Protein AF-0000000070416386 (afdb_homodimer)

Radius of gyration: 20.22 Å; Cα contacts (8 Å, |Δi|>4): 293; chains: 2; bounding box: 42×51×70 Å

Organism: Crassostrea virginica (NCBI:txid6565)

Foldseek 3Di:
DDPPPPPPDPVVVVVVCVLVVQLVVLVVVVCQLCVVPNDQKHALVSLVVVQVCLVPVPPQKHAVVSVCVVPPDDPLSVLVQVQLVVVPPRIHHCCSRRVVLQPQQPVPPPRMGHNVSSCVSSSVVSVVSVVVVVVVVD/DDPPPPPPPPVVVVVVVVLVVQLVVLVVVCCQLCVVPNDQKHALVSLVVVQVCLVPVPPQKHAVVSVCVVPPDDPLSVLVQVQLVPVPPRIHHCCSRRVVLQPQQPPPPPRMGHNVSSCVSSSVVSVVSVVVVVVVVD

Nearest PDB structures (foldseek):
  4yga-assembly3_E  TM=8.328E-01  e=1.055E-01  Toxoplasma gondii
  4yga-assembly2_C  TM=8.240E-01  e=1.793E-01  Toxoplasma gondii
  1a75-assembly1_A  TM=3.806E-01  e=2.414E-02  Merlangius merlangus
  1b8r-assembly1_A  TM=3.782E-01  e=4.354E-02  Cyprinus carpio
  2f2o-assembly1_B  TM=2.423E-01  e=2.414E-02  Bos taurus

Secondary structure (DSSP, 8-state):
--------HHHHHHHHHHHHHHHHHHHHHHHHH--TT-SSEEEHHHHHHHHHHH-TT-SSSEEHHHHHTSS---HHHHHHHHHH-TT-SSEE-HIIIIIHHHHHH-TTSSSEEEHHHHHHHHHHHHHHHHHHHHHTT-/-------HHHHHHHHHHHHHHHHHHHHHHHHHH--TT-SSEEEHHHHHHHHHHH-TT-SSSEEHHHHHTSS---HHHHHHHHHH-TT-SSEE-HIIIIIHHHHHH-TTSSSEEEHHHHHHHHHHHHHHHHHHHHGGG-

Structure (mmC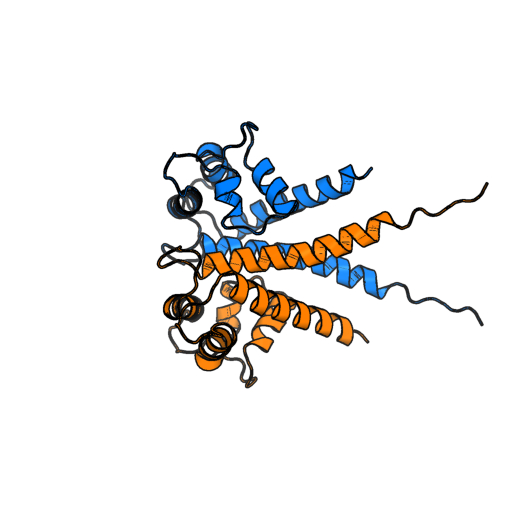IF, N/CA/C/O backbone):
data_AF-0000000070416386-model_v1
#
loop_
_entity.id
_entity.type
_entity.pdbx_description
1 polymer 'Uncharacterized protein LOC111113283'
#
loop_
_atom_site.group_PDB
_atom_site.id
_atom_site.type_symbol
_atom_site.label_atom_id
_atom_site.label_alt_id
_atom_site.label_comp_id
_atom_site.label_asym_id
_atom_site.label_entity_id
_atom_site.label_seq_id
_atom_site.pdbx_PDB_ins_code
_atom_site.Cartn_x
_atom_site.Cartn_y
_atom_site.Cartn_z
_atom_site.occupancy
_atom_site.B_iso_or_equiv
_atom_site.auth_seq_id
_atom_site.auth_comp_id
_atom_site.auth_asym_id
_atom_site.auth_atom_id
_atom_site.pdbx_PDB_model_num
ATOM 1 N N . MET A 1 1 ? 21.781 -26.969 39.062 1 27.84 1 MET A N 1
ATOM 2 C CA . MET A 1 1 ? 21.5 -27.031 37.625 1 27.84 1 MET A CA 1
ATOM 3 C C . MET A 1 1 ? 20.828 -25.75 37.125 1 27.84 1 MET A C 1
ATOM 5 O O . MET A 1 1 ? 19.703 -25.438 37.531 1 27.84 1 MET A O 1
ATOM 9 N N . LYS A 1 2 ? 21.609 -24.625 36.875 1 32.78 2 LYS A N 1
ATOM 10 C CA . LYS A 1 2 ? 21.266 -23.234 36.594 1 32.78 2 LYS A CA 1
ATOM 11 C C . LYS A 1 2 ? 20.578 -23.078 35.25 1 32.78 2 LYS A C 1
ATOM 13 O O . LYS A 1 2 ? 21.094 -23.531 34.219 1 32.78 2 LYS A O 1
ATOM 18 N N . TYR A 1 3 ? 19.172 -23 35.156 1 30.2 3 TYR A N 1
ATOM 19 C CA . TYR A 1 3 ? 18.297 -22.781 34 1 30.2 3 TYR A CA 1
ATOM 20 C C . TYR A 1 3 ? 18.625 -21.469 33.312 1 30.2 3 TYR A C 1
ATOM 22 O O . TYR A 1 3 ? 18.5 -20.406 33.906 1 30.2 3 TYR A O 1
ATOM 30 N N . THR A 1 4 ? 19.656 -21.391 32.469 1 31.27 4 THR A N 1
ATOM 31 C CA . THR A 1 4 ? 20 -20.266 31.594 1 31.27 4 THR A CA 1
ATOM 32 C C . THR A 1 4 ? 18.891 -20 30.578 1 31.27 4 THR A C 1
ATOM 34 O O . THR A 1 4 ? 18.609 -20.844 29.719 1 31.27 4 THR A O 1
ATOM 37 N N . ILE A 1 5 ? 17.781 -19.344 31 1 31.61 5 ILE A N 1
ATOM 38 C CA . ILE A 1 5 ? 16.641 -18.953 30.188 1 31.61 5 ILE A CA 1
ATOM 39 C C . ILE A 1 5 ? 17.109 -18.125 28.984 1 31.61 5 ILE A C 1
ATOM 41 O O . ILE A 1 5 ? 17.75 -17.094 29.156 1 31.61 5 ILE A O 1
ATOM 45 N N . LEU A 1 6 ? 17.234 -18.703 27.781 1 28.06 6 LEU A N 1
ATOM 46 C CA . LEU A 1 6 ? 17.469 -18.266 26.406 1 28.06 6 LEU A CA 1
ATOM 47 C C . LEU A 1 6 ? 16.469 -17.188 26 1 28.06 6 LEU A C 1
ATOM 49 O O . LEU A 1 6 ? 15.312 -17.484 25.703 1 28.06 6 LEU A O 1
ATOM 53 N N . PHE A 1 7 ? 16.281 -16.141 26.703 1 31.42 7 PHE A N 1
ATOM 54 C CA . PHE A 1 7 ? 15.406 -15.016 26.422 1 31.42 7 PHE A CA 1
ATOM 55 C C . PHE A 1 7 ? 15.734 -14.398 25.062 1 31.42 7 PHE A C 1
ATOM 57 O O . PHE A 1 7 ? 15.195 -13.352 24.703 1 31.42 7 PHE A O 1
ATOM 64 N N 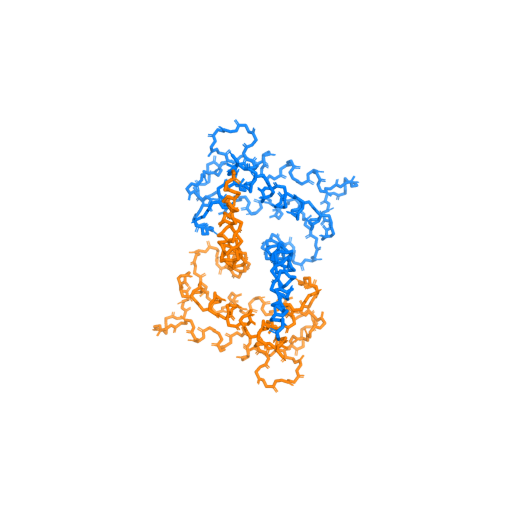. VAL A 1 8 ? 16.781 -14.688 24.375 1 31.8 8 VAL A N 1
ATOM 65 C CA . VAL A 1 8 ? 17.359 -13.734 23.438 1 31.8 8 VAL A CA 1
ATOM 66 C C . VAL A 1 8 ? 16.484 -13.641 22.188 1 31.8 8 VAL A C 1
ATOM 68 O O . VAL A 1 8 ? 16.484 -12.617 21.5 1 31.8 8 VAL A O 1
ATOM 71 N N . ALA A 1 9 ? 15.984 -14.711 21.641 1 32.81 9 ALA A N 1
ATOM 72 C CA . ALA A 1 9 ? 15.688 -14.734 20.219 1 32.81 9 ALA A CA 1
ATOM 73 C C . ALA A 1 9 ? 14.43 -13.914 19.906 1 32.81 9 ALA A C 1
ATOM 75 O O . ALA A 1 9 ? 14.289 -13.383 18.797 1 32.81 9 ALA A O 1
ATOM 76 N N . ILE A 1 10 ? 13.625 -13.766 20.812 1 36.66 10 ILE A N 1
ATOM 77 C CA . ILE A 1 10 ? 12.32 -13.18 20.516 1 36.66 10 ILE A CA 1
ATOM 78 C C . ILE A 1 10 ? 12.484 -11.688 20.203 1 36.66 10 ILE A C 1
ATOM 80 O O . ILE A 1 10 ? 11.797 -11.148 19.344 1 36.66 10 ILE A O 1
ATOM 84 N N . SER A 1 11 ? 13.414 -11 20.828 1 39.47 11 SER A N 1
ATOM 85 C CA . SER A 1 11 ? 13.492 -9.547 20.656 1 39.47 11 SER A CA 1
ATOM 86 C C . SER A 1 11 ? 13.883 -9.172 19.234 1 39.47 11 SER A C 1
ATOM 88 O O . SER A 1 11 ? 13.406 -8.172 18.703 1 39.47 11 SER A O 1
ATOM 90 N N . LEU A 1 12 ? 14.766 -9.922 18.672 1 39.81 12 LEU A N 1
ATOM 91 C CA . LEU A 1 12 ? 15.336 -9.539 17.391 1 39.81 12 LEU A CA 1
ATOM 92 C C . LEU A 1 12 ? 14.305 -9.688 16.281 1 39.81 12 LEU A C 1
ATOM 94 O O . LEU A 1 12 ? 14.25 -8.859 15.359 1 39.81 12 LEU A O 1
ATOM 98 N N . VAL A 1 13 ? 13.625 -10.758 16.391 1 40.16 13 VAL A N 1
ATOM 99 C CA . VAL A 1 13 ? 12.633 -10.977 15.344 1 40.16 13 VAL A CA 1
ATOM 100 C C . VAL A 1 13 ? 11.602 -9.852 15.359 1 40.16 13 VAL A C 1
ATOM 102 O O . VAL A 1 13 ? 11.227 -9.328 14.312 1 40.16 13 VAL A O 1
ATOM 105 N N . TYR A 1 14 ? 11.352 -9.445 16.578 1 41.41 14 TYR A N 1
ATOM 106 C CA . TYR A 1 14 ? 10.352 -8.391 16.75 1 41.41 14 TYR A CA 1
ATOM 107 C C . TYR A 1 14 ? 10.844 -7.078 16.141 1 41.41 14 TYR A C 1
ATOM 109 O O . TYR A 1 14 ? 10.078 -6.363 15.492 1 41.41 14 TYR A O 1
ATOM 117 N N . SER A 1 15 ? 12.023 -6.77 16.469 1 44.91 15 SER A N 1
ATOM 118 C CA . SER A 1 15 ? 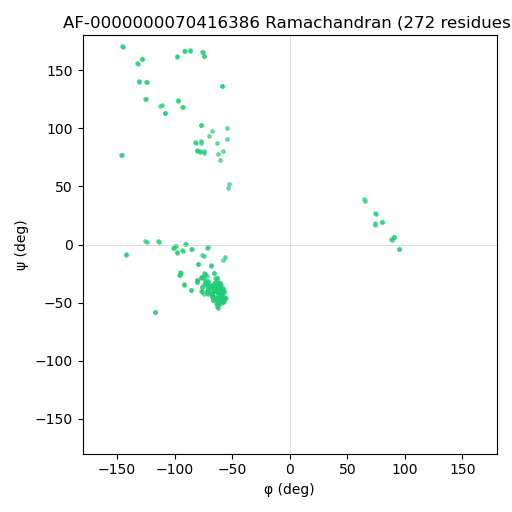12.547 -5.504 15.961 1 44.91 15 SER A CA 1
ATOM 119 C C . SER A 1 15 ? 12.578 -5.488 14.438 1 44.91 15 SER A C 1
ATOM 121 O O . SER A 1 15 ? 12.281 -4.465 13.82 1 44.91 15 SER A O 1
ATOM 123 N N . GLN A 1 16 ? 13.086 -6.523 13.859 1 44.34 16 GLN A N 1
ATOM 124 C CA . GLN A 1 16 ? 13.203 -6.582 12.406 1 44.34 16 GLN A CA 1
ATOM 125 C C . GLN A 1 16 ? 11.836 -6.484 11.734 1 44.34 16 GLN A C 1
ATOM 127 O O . GLN A 1 16 ? 11.688 -5.824 10.703 1 44.34 16 GLN A O 1
ATOM 132 N N . LEU A 1 17 ? 10.922 -7.16 12.367 1 46.09 17 LEU A N 1
ATOM 133 C CA . LEU A 1 17 ? 9.578 -7.102 11.805 1 46.09 17 LEU A CA 1
ATOM 134 C C . LEU A 1 17 ? 9.047 -5.672 11.797 1 46.09 17 LEU A C 1
ATOM 136 O O . LEU A 1 17 ? 8.375 -5.262 10.844 1 46.09 17 LEU A O 1
ATOM 140 N N . HIS A 1 18 ? 9.5 -5.004 12.883 1 52.91 18 HIS A N 1
ATOM 141 C CA . HIS A 1 18 ? 9.023 -3.629 12.945 1 52.91 18 HIS A CA 1
ATOM 142 C C . HIS A 1 18 ? 9.523 -2.82 11.75 1 52.91 18 HIS A C 1
ATOM 144 O O . HIS A 1 18 ? 8.75 -2.131 11.086 1 52.91 18 HIS A O 1
ATOM 150 N N . HIS A 1 19 ? 10.836 -2.924 11.609 1 53.28 19 HIS A N 1
ATOM 151 C CA . HIS A 1 19 ? 11.422 -2.186 10.492 1 53.28 19 HIS A CA 1
ATOM 152 C C . HIS A 1 19 ? 10.898 -2.701 9.156 1 53.28 19 HIS A C 1
ATOM 154 O O . HIS A 1 19 ? 10.602 -1.914 8.258 1 53.28 19 HIS A O 1
ATOM 160 N N . HIS A 1 20 ? 10.727 -3.938 9.078 1 58.03 20 HIS A N 1
ATOM 161 C CA . HIS A 1 20 ? 10.273 -4.59 7.852 1 58.03 20 HIS A CA 1
ATOM 162 C C . HIS A 1 20 ? 8.828 -4.219 7.531 1 58.03 20 HIS A C 1
ATOM 164 O O . HIS A 1 20 ? 8.484 -4.016 6.367 1 58.03 20 HIS A O 1
ATOM 170 N N . ASP A 1 21 ? 8.289 -3.76 8.594 1 72.31 21 ASP A N 1
ATOM 171 C CA . ASP A 1 21 ? 6.871 -3.447 8.453 1 72.31 21 ASP A CA 1
ATOM 172 C C . ASP A 1 21 ? 6.672 -2.092 7.777 1 72.31 21 ASP A C 1
ATOM 174 O O . ASP A 1 21 ? 5.816 -1.946 6.902 1 72.31 21 ASP A O 1
ATOM 178 N N . ILE A 1 22 ? 7.684 -1.259 8.055 1 82.69 22 ILE A N 1
ATOM 179 C CA . ILE A 1 22 ? 7.496 0.082 7.508 1 82.69 22 ILE A CA 1
ATOM 180 C C . ILE A 1 22 ? 7.777 0.076 6.008 1 82.69 22 ILE A C 1
ATOM 182 O O . ILE A 1 22 ? 7.066 0.718 5.234 1 82.69 22 ILE A O 1
ATOM 186 N N . ALA A 1 23 ? 8.812 -0.663 5.629 1 84.19 23 ALA A N 1
ATOM 187 C CA . ALA A 1 23 ? 9.164 -0.763 4.215 1 84.19 23 ALA A CA 1
ATOM 188 C C . ALA A 1 23 ? 7.996 -1.309 3.395 1 84.19 23 ALA A C 1
ATOM 190 O O . ALA A 1 23 ? 7.738 -0.844 2.281 1 84.19 23 ALA A O 1
ATOM 191 N N . LEU A 1 24 ? 7.297 -2.213 3.92 1 83.69 24 LEU A N 1
ATOM 192 C CA . LEU A 1 24 ? 6.152 -2.811 3.238 1 83.69 24 LEU A CA 1
ATOM 193 C C . LEU A 1 24 ? 5.027 -1.796 3.07 1 83.69 24 LEU A C 1
ATOM 195 O O . LEU A 1 24 ? 4.383 -1.744 2.02 1 83.69 24 LEU A O 1
ATOM 199 N N . LEU A 1 25 ? 4.844 -1.052 4.148 1 84.31 25 LEU A N 1
ATOM 200 C CA . LEU A 1 25 ? 3.84 0.004 4.102 1 84.31 25 LEU A CA 1
ATOM 201 C C . LEU A 1 25 ? 4.188 1.038 3.035 1 84.31 25 LEU A C 1
ATOM 203 O O . LEU A 1 25 ? 3.33 1.42 2.232 1 84.31 25 LEU A O 1
ATOM 207 N N . VAL A 1 26 ? 5.406 1.388 2.938 1 91 26 VAL A N 1
ATOM 208 C CA . VAL A 1 26 ? 5.867 2.41 2.004 1 91 26 VAL A CA 1
ATOM 209 C C . VAL A 1 26 ? 5.785 1.88 0.574 1 91 26 VAL A C 1
ATOM 211 O O . VAL A 1 26 ? 5.398 2.607 -0.343 1 91 26 VAL A O 1
ATOM 214 N N . ASP A 1 27 ? 6.062 0.608 0.392 1 89.12 27 ASP A N 1
ATOM 215 C CA . ASP A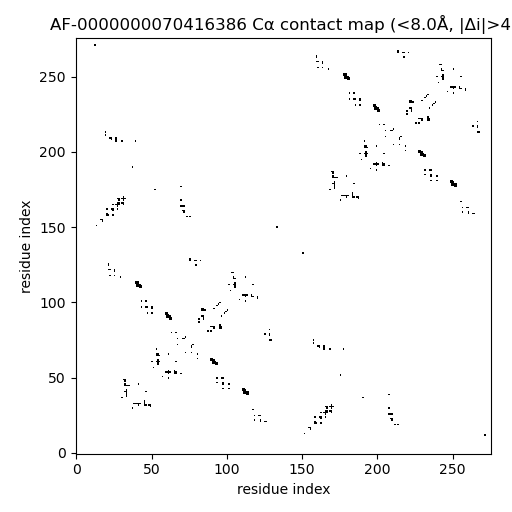 1 27 ? 5.91 -0.023 -0.915 1 89.12 27 ASP A CA 1
ATOM 216 C C . ASP A 1 27 ? 4.48 0.109 -1.428 1 89.12 27 ASP A C 1
ATOM 218 O O . ASP A 1 27 ? 4.262 0.489 -2.58 1 89.12 27 ASP A O 1
ATOM 222 N N . GLY A 1 28 ? 3.557 -0.214 -0.622 1 88.75 28 GLY A N 1
ATOM 223 C CA . GLY A 1 28 ? 2.154 -0.17 -1.001 1 88.75 28 GLY A CA 1
ATOM 224 C C . GLY A 1 28 ? 1.677 1.225 -1.362 1 88.75 28 GLY A C 1
ATOM 225 O O . GLY A 1 28 ? 0.957 1.403 -2.346 1 88.75 28 GLY A O 1
ATOM 226 N N . THR A 1 29 ? 2.109 2.18 -0.547 1 92.75 29 THR A N 1
ATOM 227 C CA . THR A 1 29 ? 1.651 3.541 -0.793 1 92.75 29 THR A CA 1
ATOM 228 C C . THR A 1 29 ? 2.293 4.109 -2.057 1 92.75 29 THR A C 1
ATOM 230 O O . THR A 1 29 ? 1.667 4.883 -2.781 1 92.75 29 THR A O 1
ATOM 233 N N . PHE A 1 30 ? 3.52 3.68 -2.34 1 94.31 30 PHE A N 1
ATOM 234 C CA . PHE A 1 30 ? 4.156 4.133 -3.568 1 94.31 30 PHE A CA 1
ATOM 235 C C . PHE A 1 30 ? 3.434 3.582 -4.793 1 94.31 30 PHE A C 1
ATOM 237 O O . PHE A 1 30 ? 3.211 4.301 -5.766 1 94.31 30 PHE A O 1
ATOM 244 N N . LYS A 1 31 ? 3.135 2.365 -4.766 1 90 31 LYS A N 1
ATOM 245 C CA . LYS A 1 31 ? 2.434 1.742 -5.883 1 90 31 LYS A CA 1
ATOM 246 C C . LYS A 1 31 ? 1.071 2.393 -6.109 1 90 31 LYS A C 1
ATOM 248 O O . LYS A 1 31 ? 0.609 2.5 -7.246 1 90 31 LYS A O 1
ATOM 253 N N . PHE A 1 32 ? 0.496 2.803 -5.027 1 88.62 32 PHE A N 1
ATOM 254 C CA . PHE A 1 32 ? -0.787 3.492 -5.109 1 88.62 32 PHE A CA 1
ATOM 255 C C . PHE A 1 32 ? -0.648 4.809 -5.863 1 88.62 32 PHE A C 1
ATOM 257 O O . PHE A 1 32 ? -1.468 5.125 -6.73 1 88.62 32 PHE A O 1
ATOM 264 N N . VAL A 1 33 ? 0.458 5.527 -5.656 1 94.25 33 VAL A N 1
ATOM 265 C CA . VAL A 1 33 ? 0.532 6.879 -6.195 1 94.25 33 VAL A CA 1
ATOM 266 C C . VAL A 1 33 ? 1.229 6.855 -7.555 1 94.25 33 VAL A C 1
ATOM 268 O O . VAL A 1 33 ? 1.012 7.742 -8.383 1 94.25 33 VAL A O 1
ATOM 271 N N . ASP A 1 34 ? 2.049 5.848 -7.773 1 91.81 34 ASP A N 1
ATOM 272 C CA . ASP A 1 34 ? 2.732 5.711 -9.055 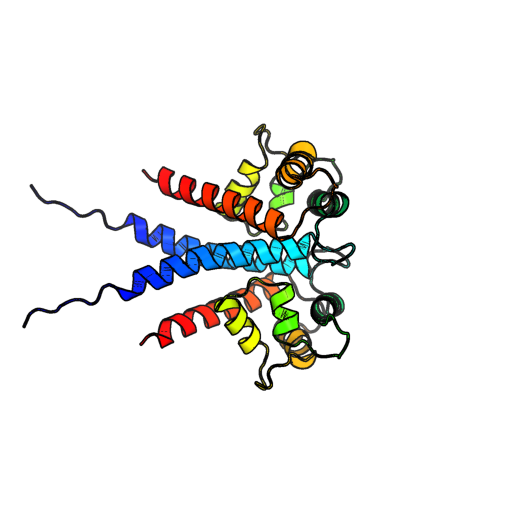1 91.81 34 ASP A CA 1
ATOM 273 C C . ASP A 1 34 ? 1.824 5.059 -10.094 1 91.81 34 ASP A C 1
ATOM 275 O O . ASP A 1 34 ? 1.887 3.846 -10.305 1 91.81 34 ASP A O 1
ATOM 279 N N . ARG A 1 35 ? 0.945 5.754 -10.906 1 84.94 35 ARG A N 1
ATOM 280 C CA . ARG A 1 35 ? -0.088 5.102 -11.703 1 84.94 35 ARG A CA 1
ATOM 281 C C . ARG A 1 35 ? -0.247 5.785 -13.062 1 84.94 35 ARG A C 1
ATOM 283 O O . ARG A 1 35 ? -0.88 5.238 -13.961 1 84.94 35 ARG A O 1
ATOM 290 N N . ASN A 1 36 ? 0.331 6.867 -13.312 1 86.5 36 ASN A N 1
ATOM 291 C CA . ASN A 1 36 ? 0.097 7.57 -14.57 1 86.5 36 ASN A CA 1
ATOM 292 C C . ASN A 1 36 ? 1.354 8.289 -15.055 1 86.5 36 ASN A C 1
ATOM 294 O O . ASN A 1 36 ? 1.452 9.516 -14.945 1 86.5 36 ASN A O 1
ATOM 298 N N . PRO A 1 37 ? 2.234 7.551 -15.594 1 83.94 37 PRO A N 1
ATOM 299 C CA . PRO A 1 37 ? 2.344 6.098 -15.75 1 83.94 37 PRO A CA 1
ATOM 300 C C . PRO A 1 37 ? 2.998 5.422 -14.547 1 83.94 37 PRO A C 1
ATOM 302 O O . PRO A 1 37 ? 3.428 6.102 -13.609 1 83.94 37 PRO A O 1
ATOM 305 N N . THR A 1 38 ? 2.922 4.164 -14.438 1 85.75 38 THR A N 1
ATOM 306 C CA . THR A 1 38 ? 3.705 3.402 -13.469 1 85.75 38 THR A CA 1
ATOM 307 C C . THR A 1 38 ? 5.148 3.252 -13.938 1 85.75 38 THR A C 1
ATOM 309 O O . THR A 1 38 ? 5.508 2.246 -14.555 1 85.75 38 THR A O 1
ATOM 312 N N . ASP A 1 39 ? 5.98 4.23 -13.562 1 88.12 39 ASP A N 1
ATOM 313 C CA . ASP A 1 39 ? 7.32 4.258 -14.141 1 88.12 39 ASP A CA 1
ATOM 314 C C . ASP A 1 39 ? 8.391 4.285 -13.055 1 88.12 39 ASP A C 1
ATOM 316 O O . ASP A 1 39 ? 9.57 4.504 -13.336 1 88.12 39 ASP A O 1
ATOM 320 N N . GLY A 1 40 ? 7.965 4.219 -11.836 1 89.56 40 GLY A N 1
ATOM 321 C CA . GLY A 1 40 ? 8.93 4.141 -10.75 1 89.56 40 GLY A CA 1
ATOM 322 C C . GLY A 1 40 ? 9.344 5.504 -10.219 1 89.56 40 GLY A C 1
ATOM 323 O O . GLY A 1 40 ? 10.266 5.605 -9.406 1 89.56 40 GLY A O 1
ATOM 324 N N . THR A 1 41 ? 8.672 6.539 -10.734 1 94.62 41 THR A N 1
ATOM 325 C CA . THR A 1 41 ? 8.859 7.891 -10.219 1 94.62 41 THR A CA 1
ATOM 326 C C . THR A 1 41 ? 7.512 8.523 -9.883 1 94.62 41 THR A C 1
ATOM 328 O O . THR A 1 41 ? 6.461 8.031 -10.289 1 94.62 41 THR A O 1
ATOM 331 N N . LEU A 1 42 ? 7.586 9.516 -9.062 1 97.12 42 LEU A N 1
ATOM 332 C CA . LEU A 1 42 ? 6.367 10.211 -8.648 1 97.12 42 LEU A CA 1
ATOM 333 C C . LEU A 1 42 ? 6.34 11.633 -9.195 1 97.12 42 LEU A C 1
ATOM 335 O O . LEU A 1 42 ? 7.242 12.422 -8.922 1 97.12 42 LEU A O 1
ATOM 339 N N . GLN A 1 43 ? 5.348 11.867 -9.961 1 97.12 43 GLN A N 1
ATOM 340 C CA . GLN A 1 43 ? 5.098 13.219 -10.445 1 97.12 43 GLN A CA 1
ATOM 341 C C . GLN A 1 43 ? 4.039 13.922 -9.594 1 97.12 43 GLN A C 1
ATOM 343 O O . GLN A 1 43 ? 3.26 13.266 -8.906 1 97.12 43 GLN A O 1
ATOM 348 N N . TYR A 1 44 ? 4.059 15.195 -9.742 1 97.31 44 TYR A N 1
ATOM 349 C CA . TYR A 1 44 ? 3.154 16.016 -8.945 1 97.31 44 TYR A CA 1
ATOM 350 C C . TYR A 1 44 ? 1.703 15.609 -9.18 1 97.31 44 TYR A C 1
ATOM 352 O O . TYR A 1 44 ? 0.934 15.453 -8.227 1 97.31 44 TYR A O 1
ATOM 360 N N . ASP A 1 45 ? 1.324 15.414 -10.414 1 96.62 45 ASP A N 1
ATOM 361 C CA . ASP A 1 45 ? -0.053 15.102 -10.773 1 96.62 45 ASP A CA 1
ATOM 362 C C . ASP A 1 45 ? -0.491 13.766 -10.172 1 96.62 45 ASP A C 1
ATOM 364 O O . ASP A 1 45 ? -1.675 13.57 -9.891 1 96.62 45 ASP A O 1
ATOM 368 N N . GLU A 1 46 ? 0.469 12.883 -9.977 1 96.19 46 GLU A N 1
ATOM 369 C CA . GLU A 1 46 ? 0.142 11.586 -9.383 1 96.19 46 GLU A CA 1
ATOM 370 C C . GLU A 1 46 ? -0.192 11.719 -7.902 1 96.19 46 GLU A C 1
ATOM 372 O O . GLU A 1 46 ? -1.124 11.078 -7.41 1 96.19 46 GLU A O 1
ATOM 377 N N . LEU A 1 47 ? 0.567 12.578 -7.199 1 97.38 47 LEU A N 1
ATOM 378 C CA . LEU A 1 47 ? 0.229 12.844 -5.805 1 97.38 47 LEU A CA 1
ATOM 379 C C . LEU A 1 47 ? -1.091 13.602 -5.699 1 97.38 47 LEU A C 1
ATOM 381 O O . LEU A 1 47 ? -1.886 13.344 -4.789 1 97.38 47 LEU A O 1
ATOM 385 N N . MET A 1 48 ? -1.35 14.484 -6.668 1 96.81 48 MET A N 1
ATOM 386 C CA . MET A 1 48 ? -2.633 15.18 -6.738 1 96.81 48 MET A CA 1
ATOM 387 C C . MET A 1 48 ? -3.771 14.188 -6.977 1 96.81 48 MET A C 1
ATOM 389 O O . MET A 1 48 ? -4.863 14.352 -6.43 1 96.81 48 MET A O 1
ATOM 393 N N . GLY A 1 49 ? -3.502 13.234 -7.824 1 93.75 49 GLY A N 1
ATOM 394 C CA . GLY A 1 49 ? -4.492 12.188 -8.047 1 93.75 49 GLY A CA 1
ATOM 395 C C . GLY A 1 49 ? -4.883 11.461 -6.773 1 93.75 49 GLY A C 1
ATOM 396 O O . GLY A 1 49 ? -6.059 11.141 -6.57 1 93.75 49 GLY A O 1
ATOM 397 N N . ALA A 1 50 ? -3.902 11.164 -5.902 1 94.31 50 ALA A N 1
ATOM 398 C CA . ALA A 1 50 ? -4.184 10.531 -4.617 1 94.31 50 ALA A CA 1
ATOM 399 C C . ALA A 1 50 ? -5.062 11.43 -3.748 1 94.31 50 ALA A C 1
ATOM 401 O O . ALA A 1 50 ? -5.988 10.953 -3.086 1 94.31 50 ALA A O 1
ATOM 402 N N . PHE A 1 51 ? -4.789 12.711 -3.777 1 96.75 51 PHE A N 1
ATOM 403 C CA . PHE A 1 51 ? -5.59 13.68 -3.041 1 96.75 51 PHE A CA 1
ATOM 404 C C . PHE A 1 51 ? -7.039 13.664 -3.521 1 96.75 51 PHE A C 1
ATOM 406 O O . PHE A 1 51 ? -7.965 13.625 -2.713 1 96.75 51 PHE A O 1
ATOM 413 N N . HIS A 1 52 ? -7.184 13.633 -4.777 1 94.25 52 HIS A N 1
ATOM 414 C CA . HIS A 1 52 ? -8.523 13.633 -5.352 1 94.25 52 HIS A CA 1
ATOM 415 C C . HIS A 1 52 ? -9.266 12.336 -5.031 1 94.25 52 HIS A C 1
ATOM 417 O O . HIS A 1 52 ? -10.484 12.352 -4.84 1 94.25 52 HIS A O 1
ATOM 423 N N . TYR A 1 53 ? -8.492 11.328 -5.02 1 89.75 53 TYR A N 1
ATOM 424 C CA . TYR A 1 53 ? -9.062 10.047 -4.625 1 89.75 53 TYR A CA 1
ATOM 425 C C . TYR A 1 53 ? -9.641 10.117 -3.219 1 89.75 53 TYR A C 1
ATOM 427 O O . TYR A 1 53 ? -10.727 9.594 -2.961 1 89.75 53 TYR A O 1
ATOM 435 N N . LEU A 1 54 ? -8.938 10.773 -2.344 1 93.75 54 LEU A N 1
ATOM 436 C CA . LEU A 1 54 ? -9.359 10.867 -0.95 1 93.75 54 LEU A CA 1
ATOM 437 C C . LEU A 1 54 ? -10.5 11.875 -0.794 1 93.75 54 LEU A C 1
ATOM 439 O O . LEU A 1 54 ? -11.375 11.695 0.055 1 93.75 54 LEU A O 1
ATOM 443 N N . ASP A 1 55 ? -10.414 12.93 -1.574 1 95.88 55 ASP A N 1
ATOM 444 C CA . ASP A 1 55 ? -11.453 13.953 -1.549 1 95.88 55 ASP A CA 1
ATOM 445 C C . ASP A 1 55 ? -12.719 13.469 -2.254 1 95.88 55 ASP A C 1
ATOM 447 O O . ASP A 1 55 ? -13.055 13.961 -3.332 1 95.88 55 ASP A O 1
ATOM 451 N N . ALA A 1 56 ? -13.469 12.734 -1.626 1 91.5 56 ALA A N 1
ATOM 452 C CA . ALA A 1 56 ? -14.57 11.984 -2.225 1 91.5 56 ALA A CA 1
ATOM 453 C C . ALA A 1 56 ? -15.727 12.906 -2.586 1 91.5 56 ALA A C 1
ATOM 455 O O . ALA A 1 56 ? -16.469 12.648 -3.535 1 91.5 56 ALA A O 1
ATOM 456 N N . ASP A 1 57 ? -15.867 14 -1.912 1 95.31 57 ASP A N 1
ATOM 457 C CA . ASP A 1 57 ? -17.016 14.859 -2.176 1 95.31 57 ASP A CA 1
ATOM 458 C C . ASP A 1 57 ? -16.609 16.047 -3.047 1 95.31 57 ASP A C 1
ATOM 460 O O . ASP A 1 57 ? -17.438 16.938 -3.307 1 95.31 57 ASP A O 1
ATOM 464 N N . GLY A 1 58 ? -15.367 16.188 -3.389 1 96.25 58 GLY A N 1
ATOM 465 C CA . GLY A 1 58 ? -14.883 17.219 -4.297 1 96.25 58 GLY A CA 1
ATOM 466 C C . GLY A 1 58 ? -14.859 18.594 -3.674 1 96.25 58 GLY A C 1
ATOM 467 O O . GLY A 1 58 ? -14.961 19.609 -4.379 1 96.25 58 GLY A O 1
ATOM 468 N N . SER A 1 59 ? -14.711 18.688 -2.359 1 98.12 59 SER A N 1
ATOM 469 C CA . SER A 1 59 ? -14.766 19.969 -1.648 1 98.12 59 SER A CA 1
ATOM 470 C C . SER A 1 59 ? -13.445 20.719 -1.762 1 98.12 59 SER A C 1
ATOM 472 O O . SER A 1 59 ? -13.383 21.906 -1.444 1 98.12 59 SER A O 1
ATOM 474 N N . GLY A 1 60 ? -12.469 20.062 -2.125 1 97.94 60 GLY A N 1
ATOM 475 C CA . GLY A 1 60 ? -11.148 20.672 -2.176 1 97.94 60 GLY A CA 1
ATOM 476 C C . GLY A 1 60 ? -10.336 20.438 -0.913 1 97.94 60 GLY A C 1
ATOM 477 O O . GLY A 1 60 ? -9.188 20.875 -0.821 1 97.94 60 GLY A O 1
ATOM 478 N N . THR A 1 61 ? -10.922 19.812 0.047 1 98.62 61 THR A N 1
ATOM 479 C CA . THR A 1 61 ? -10.258 19.375 1.268 1 98.62 61 THR A CA 1
ATOM 480 C C . THR A 1 61 ? -10.602 17.922 1.587 1 98.62 61 THR A C 1
ATOM 482 O O . THR A 1 61 ? -11.57 17.375 1.057 1 98.62 61 THR A O 1
ATOM 485 N N . VAL A 1 62 ? -9.734 17.266 2.334 1 98.5 62 VAL A N 1
ATOM 486 C CA . VAL A 1 62 ? -9.992 15.898 2.773 1 98.5 62 VAL A CA 1
ATOM 487 C C . VAL A 1 62 ? -10.289 15.883 4.27 1 98.5 62 VAL A C 1
ATOM 489 O O . VAL A 1 62 ? -9.422 16.219 5.082 1 98.5 62 VAL A O 1
ATOM 492 N N . SER A 1 63 ? -11.516 15.555 4.617 1 98.44 63 SER A N 1
ATOM 493 C CA . SER A 1 63 ? -11.852 15.352 6.023 1 98.44 63 SER A CA 1
ATOM 494 C C . SER A 1 63 ? -11.32 14.016 6.535 1 98.44 63 SER A C 1
ATOM 496 O O . SER A 1 63 ? -10.953 13.148 5.742 1 98.44 63 SER A O 1
ATOM 498 N N . PHE A 1 64 ? -11.312 13.859 7.906 1 97.31 64 PHE A N 1
ATOM 499 C CA . PHE A 1 64 ? -10.883 12.578 8.453 1 97.31 64 PHE A CA 1
ATOM 500 C C . PHE A 1 64 ? -11.859 11.469 8.078 1 97.31 64 PHE A C 1
ATOM 502 O O . PHE A 1 64 ? -11.453 10.328 7.848 1 97.31 64 PHE A O 1
ATOM 509 N N . GLU A 1 65 ? -13.141 11.789 8 1 96.31 65 GLU A N 1
ATOM 510 C CA . GLU A 1 65 ? -14.148 10.812 7.586 1 96.31 65 GLU A CA 1
ATOM 511 C C . GLU A 1 65 ? -13.867 10.305 6.176 1 96.31 65 GLU A C 1
ATOM 513 O O . GLU A 1 65 ? -13.992 9.102 5.91 1 96.31 65 GLU A O 1
ATOM 518 N N . GLU A 1 66 ? -13.492 11.188 5.312 1 95.56 66 GLU A N 1
ATOM 519 C CA . GLU A 1 66 ? -13.125 10.781 3.955 1 95.56 66 GLU A CA 1
ATOM 520 C C . GLU A 1 66 ? -11.844 9.953 3.953 1 95.56 66 GLU A C 1
ATOM 522 O O . GLU A 1 66 ? -11.742 8.961 3.229 1 95.56 66 GLU A O 1
ATOM 527 N N . TYR A 1 67 ? -10.93 10.383 4.734 1 95.31 67 TYR A N 1
ATOM 528 C CA . TYR A 1 67 ? -9.625 9.742 4.828 1 95.31 67 TYR A CA 1
ATOM 529 C C . TYR A 1 67 ? -9.766 8.281 5.262 1 95.31 67 TYR A C 1
ATOM 531 O O . TYR A 1 67 ? -9.18 7.391 4.648 1 95.31 67 TYR A O 1
ATOM 539 N N . ILE A 1 68 ? -10.602 7.977 6.262 1 91.31 68 ILE A N 1
ATOM 540 C CA . ILE A 1 68 ? -10.633 6.656 6.879 1 91.31 68 ILE A CA 1
ATOM 541 C C . ILE A 1 68 ? -11.555 5.738 6.07 1 91.31 68 ILE A C 1
ATOM 543 O O . ILE A 1 68 ? -11.641 4.539 6.348 1 91.31 68 ILE A O 1
ATOM 547 N N . LYS A 1 69 ? -12.227 6.242 5.023 1 87.88 69 LYS A N 1
ATOM 548 C CA . LYS A 1 69 ? -12.969 5.383 4.105 1 87.88 69 LYS A CA 1
ATOM 549 C C . LYS A 1 69 ? -12.023 4.461 3.332 1 87.88 69 LYS A C 1
ATOM 551 O O . LYS A 1 69 ? -12.438 3.395 2.871 1 87.88 69 LYS A O 1
ATOM 556 N N . HIS A 1 70 ? -10.82 4.969 3.254 1 84.19 70 HIS A N 1
ATOM 557 C CA . HIS A 1 70 ? -9.852 4.234 2.439 1 84.19 70 HIS A CA 1
ATOM 558 C C . HIS A 1 70 ? -8.734 3.658 3.299 1 84.19 70 HIS A C 1
ATOM 560 O O . HIS A 1 70 ? -7.781 3.078 2.775 1 84.19 70 HIS A O 1
ATOM 566 N N . HIS A 1 71 ? -8.852 3.867 4.555 1 86.94 71 HIS A N 1
ATOM 567 C CA . HIS A 1 71 ? -7.887 3.367 5.531 1 86.94 71 HIS A CA 1
ATOM 568 C C . HIS A 1 71 ? -8.594 2.654 6.68 1 86.94 71 HIS A C 1
ATOM 570 O O . HIS A 1 71 ? -9.664 3.08 7.117 1 86.94 71 HIS A O 1
ATOM 576 N N . HIS A 1 72 ? -8 1.588 7.105 1 85 72 HIS A N 1
ATOM 577 C CA . HIS A 1 72 ? -8.508 1.049 8.359 1 85 72 HIS A CA 1
ATOM 578 C C . HIS A 1 72 ? -8.398 2.074 9.484 1 85 72 HIS A C 1
ATOM 580 O O . HIS A 1 72 ? -7.371 2.75 9.617 1 85 72 HIS A O 1
ATOM 586 N N . ASP A 1 73 ? -9.445 2.1 10.195 1 85.62 73 ASP A N 1
ATOM 587 C CA . ASP A 1 73 ? -9.469 3.045 11.312 1 85.62 73 ASP A CA 1
ATOM 588 C C . ASP A 1 73 ? -8.641 2.531 12.484 1 85.62 73 ASP A C 1
ATOM 590 O O . ASP A 1 73 ? -9.062 1.608 13.188 1 85.62 73 ASP A O 1
ATOM 594 N N . ASN A 1 74 ? -7.484 3.059 12.648 1 82.88 74 ASN A N 1
ATOM 595 C CA . ASN A 1 74 ? -6.613 2.725 13.773 1 82.88 74 ASN A CA 1
ATOM 596 C C . ASN A 1 74 ? -5.801 3.936 14.234 1 82.88 74 ASN A C 1
ATOM 598 O O . ASN A 1 74 ? -5.84 4.988 13.594 1 82.88 74 ASN A O 1
ATOM 602 N N . THR A 1 75 ? -5.152 3.803 15.32 1 84.62 75 THR A N 1
ATOM 603 C CA . THR A 1 75 ? -4.461 4.922 15.953 1 84.62 75 THR A CA 1
ATOM 604 C C . THR A 1 75 ? -3.357 5.457 15.047 1 84.62 75 THR A C 1
ATOM 606 O O . THR A 1 75 ? -3.121 6.664 14.992 1 84.62 75 THR A O 1
ATOM 609 N N . LEU A 1 76 ? -2.684 4.609 14.344 1 84.44 76 LEU A N 1
ATOM 610 C CA . LEU A 1 76 ? -1.586 5.043 13.484 1 84.44 76 LEU A CA 1
ATOM 611 C C . LEU A 1 76 ? -2.1 5.906 12.336 1 84.44 76 LEU A C 1
ATOM 613 O O . LEU A 1 76 ? -1.479 6.918 11.992 1 84.44 76 LEU A O 1
ATOM 617 N N . GLN A 1 77 ? -3.227 5.527 11.828 1 89.56 77 GLN A N 1
ATOM 618 C CA . GLN A 1 77 ? -3.811 6.32 10.75 1 89.56 77 GLN A CA 1
ATOM 619 C C . GLN A 1 77 ? -4.219 7.703 11.242 1 89.56 77 GLN A C 1
ATOM 621 O O . GLN A 1 77 ? -4.094 8.695 10.523 1 89.56 77 GLN A O 1
ATOM 626 N N . HIS A 1 78 ? -4.711 7.738 12.477 1 92 78 HIS A N 1
ATOM 627 C CA . HIS A 1 78 ? -5.027 9.031 13.07 1 92 78 HIS A CA 1
ATOM 628 C C . HIS A 1 78 ? -3.785 9.914 13.172 1 92 78 HIS A C 1
ATOM 630 O O . HIS A 1 78 ? -3.83 11.094 12.836 1 92 78 HIS A O 1
ATOM 636 N N . GLU A 1 79 ? -2.719 9.266 13.562 1 92 79 GLU A N 1
ATOM 637 C CA . GLU A 1 79 ? -1.48 10.023 13.734 1 92 79 GLU A CA 1
ATOM 638 C C . GLU A 1 79 ? -0.908 10.461 12.391 1 92 79 GLU A C 1
ATOM 640 O O . GLU A 1 79 ? -0.341 11.555 12.281 1 92 79 GLU A O 1
ATOM 645 N N . ILE A 1 80 ? -0.985 9.664 11.43 1 93.56 80 ILE A N 1
ATOM 646 C CA . ILE A 1 80 ? -0.529 10.016 10.086 1 93.56 80 ILE A CA 1
ATOM 647 C C . ILE A 1 80 ? -1.346 11.195 9.562 1 93.56 80 ILE A C 1
ATOM 649 O O . ILE A 1 80 ? -0.785 12.172 9.062 1 93.56 80 ILE A O 1
ATOM 653 N N . PHE A 1 81 ? -2.656 11.125 9.734 1 96.62 81 PHE A N 1
ATOM 654 C CA . PHE A 1 81 ? -3.521 12.227 9.328 1 96.62 81 PHE A CA 1
ATOM 655 C C . PHE A 1 81 ? -3.113 13.516 10.031 1 96.62 81 PHE A C 1
ATOM 657 O O . PHE A 1 81 ? -2.973 14.562 9.391 1 96.62 81 PHE A O 1
ATOM 664 N N . ASN A 1 82 ? -2.893 13.398 11.289 1 96.75 82 ASN A N 1
ATOM 665 C CA . ASN A 1 82 ? -2.525 14.562 12.094 1 96.75 82 ASN A CA 1
ATOM 666 C C . ASN A 1 82 ? -1.174 15.133 11.672 1 96.75 82 ASN A C 1
ATOM 668 O O . ASN A 1 82 ? -0.957 16.344 11.742 1 96.75 82 ASN A O 1
ATOM 672 N N . ASN A 1 83 ? -0.334 14.266 11.312 1 96.62 83 ASN A N 1
ATOM 673 C CA . ASN A 1 83 ? 0.976 14.711 10.852 1 96.62 83 ASN A CA 1
ATOM 674 C C . ASN A 1 83 ? 0.869 15.555 9.578 1 96.62 83 ASN A C 1
ATOM 676 O O . ASN A 1 83 ? 1.602 16.531 9.414 1 96.62 83 ASN A O 1
ATOM 680 N N . PHE A 1 84 ? -0.034 15.195 8.68 1 98.06 84 PHE A N 1
ATOM 681 C CA . PHE A 1 84 ? -0.254 15.961 7.461 1 98.06 84 PHE A CA 1
ATOM 682 C C . PHE A 1 84 ? -0.999 17.266 7.758 1 98.06 84 PHE A C 1
ATOM 684 O O . PHE A 1 84 ? -0.785 18.281 7.09 1 98.06 84 PHE A O 1
ATOM 691 N N . ASP A 1 85 ? -1.894 17.188 8.75 1 98.44 85 ASP A N 1
ATOM 692 C CA . ASP A 1 85 ? -2.717 18.328 9.125 1 98.44 85 ASP A CA 1
ATOM 693 C C . ASP A 1 85 ? -1.923 19.328 9.969 1 98.44 85 ASP A C 1
ATOM 695 O O . ASP A 1 85 ? -2.182 19.469 11.164 1 98.44 85 ASP A O 1
ATOM 699 N N . THR A 1 86 ? -1.141 20.109 9.352 1 97.5 86 THR A N 1
ATOM 700 C CA . THR A 1 86 ? -0.159 20.938 10.039 1 97.5 86 THR A CA 1
ATOM 701 C C . THR A 1 86 ? -0.838 22.125 10.719 1 97.5 86 THR A C 1
ATOM 703 O O . THR A 1 86 ? -0.338 22.641 11.719 1 97.5 86 THR A O 1
ATOM 706 N N . ASN A 1 87 ? -1.97 22.562 10.164 1 98.12 87 ASN A N 1
ATOM 707 C CA . ASN A 1 87 ? -2.639 23.688 10.812 1 98.12 87 ASN A CA 1
ATOM 708 C C . ASN A 1 87 ? -3.689 23.219 11.812 1 98.12 87 ASN A C 1
ATOM 710 O O . ASN A 1 87 ? -4.398 24.031 12.398 1 98.12 87 ASN A O 1
ATOM 714 N N . HIS A 1 88 ? -3.951 21.969 11.914 1 97.69 88 HIS A N 1
ATOM 715 C CA . HIS A 1 88 ? -4.75 21.297 12.93 1 97.69 88 HIS A CA 1
ATOM 716 C C . HIS A 1 88 ? -6.215 21.719 12.852 1 97.69 88 HIS A C 1
ATOM 718 O O . HIS A 1 88 ? -6.871 21.891 13.883 1 97.69 88 HIS A O 1
ATOM 724 N N . ASP A 1 89 ? -6.719 21.906 11.68 1 98.31 89 ASP A N 1
ATOM 725 C CA . ASP A 1 89 ? -8.117 22.281 11.547 1 98.31 89 ASP A CA 1
ATOM 726 C C . ASP A 1 89 ? -8.992 21.078 11.219 1 98.31 89 ASP A C 1
ATOM 728 O O . ASP A 1 89 ? -10.188 21.219 10.961 1 98.31 89 ASP A O 1
ATOM 732 N N . GLY A 1 90 ? -8.406 19.953 11.086 1 98.06 90 GLY A N 1
ATOM 733 C CA . GLY A 1 90 ? -9.148 18.719 10.875 1 98.06 90 GLY A CA 1
ATOM 734 C C . GLY A 1 90 ? -9.414 18.422 9.414 1 98.06 90 GLY A C 1
ATOM 735 O O . GLY A 1 90 ? -10.133 17.469 9.086 1 98.06 90 GLY A O 1
ATOM 736 N N . LEU A 1 91 ? -8.867 19.281 8.555 1 98.62 91 LEU A N 1
ATOM 737 C CA . LEU A 1 91 ? -8.969 19.109 7.113 1 98.62 91 LEU A CA 1
ATOM 738 C C . LEU A 1 91 ? -7.594 19.078 6.461 1 98.62 91 LEU A C 1
ATOM 740 O O . LEU A 1 91 ? -6.688 19.797 6.887 1 98.62 91 LEU A O 1
ATOM 744 N N . LEU A 1 92 ? -7.414 18.156 5.449 1 98.75 92 LEU A N 1
ATOM 745 C CA . LEU A 1 92 ? -6.203 18.188 4.641 1 98.75 92 LEU A CA 1
ATOM 746 C C . LEU A 1 92 ? -6.418 19.016 3.375 1 98.75 92 LEU A C 1
ATOM 748 O O . LEU A 1 92 ? -7.305 18.703 2.574 1 98.75 92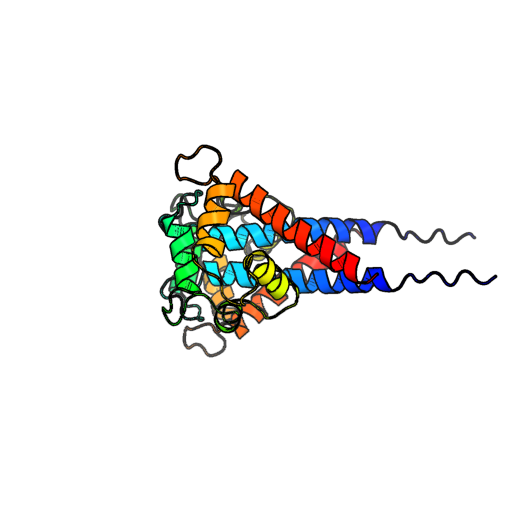 LEU A O 1
ATOM 752 N N . GLN A 1 93 ? -5.672 20.031 3.266 1 98.62 93 GLN A N 1
ATOM 753 C CA . GLN A 1 93 ? -5.621 20.797 2.029 1 98.62 93 GLN A CA 1
ATOM 754 C C . GLN A 1 93 ? -4.516 20.297 1.108 1 98.62 93 GLN A C 1
ATOM 756 O O . GLN A 1 93 ? -3.66 19.516 1.529 1 98.62 93 GLN A O 1
ATOM 761 N N . THR A 1 94 ? -4.578 20.766 -0.169 1 98.56 94 THR A N 1
ATOM 762 C CA . THR A 1 94 ? -3.555 20.359 -1.131 1 98.56 94 THR A CA 1
ATOM 763 C C . THR A 1 94 ? -2.174 20.828 -0.677 1 98.56 94 THR A C 1
ATOM 765 O O . THR A 1 94 ? -1.178 20.141 -0.9 1 98.56 94 THR A O 1
ATOM 768 N N . SER A 1 95 ? -2.102 21.953 -0.035 1 98.5 95 SER A N 1
ATOM 769 C CA . SER A 1 95 ? -0.827 22.469 0.455 1 98.5 95 SER A CA 1
ATOM 770 C C . SER A 1 95 ? -0.21 21.531 1.483 1 98.5 95 SER A C 1
ATOM 772 O O . SER A 1 95 ? 1.013 21.391 1.545 1 98.5 95 SER A O 1
ATOM 774 N N . GLU A 1 96 ? -1.055 20.844 2.297 1 98.75 96 GLU A N 1
ATOM 775 C CA . GLU A 1 96 ? -0.601 19.984 3.389 1 98.75 96 GLU A CA 1
ATOM 776 C C . GLU A 1 96 ? -0.291 18.578 2.891 1 98.75 96 GLU A C 1
ATOM 778 O O . GLU A 1 96 ? 0.718 17.984 3.277 1 98.75 96 GLU A O 1
ATOM 783 N N . TYR A 1 97 ? -1.135 18.094 1.97 1 98.62 97 TYR A N 1
ATOM 784 C CA . TYR A 1 97 ? -1.052 16.688 1.58 1 98.62 97 TYR A CA 1
ATOM 785 C C . TYR A 1 97 ? -0.205 16.531 0.325 1 98.62 97 TYR A C 1
ATOM 787 O O . TYR A 1 97 ? 0.392 15.469 0.108 1 98.62 97 TYR A O 1
ATOM 795 N N . VAL A 1 98 ? -0.112 17.578 -0.541 1 98.56 98 VAL A N 1
ATOM 796 C CA . VAL A 1 98 ? 0.542 17.438 -1.837 1 98.56 98 VAL A CA 1
ATOM 797 C C . VAL A 1 98 ? 1.757 18.359 -1.906 1 98.56 98 VAL A C 1
ATOM 799 O O . VAL A 1 98 ? 2.898 17.891 -1.938 1 98.56 98 VAL A O 1
ATOM 802 N N . ASP A 1 99 ? 1.545 19.641 -1.725 1 98.06 99 ASP A N 1
ATOM 803 C CA . ASP A 1 99 ? 2.594 20.625 -1.968 1 98.06 99 ASP A CA 1
ATOM 804 C C . ASP A 1 99 ? 3.779 20.406 -1.029 1 98.06 99 ASP A C 1
ATOM 806 O O . ASP A 1 99 ? 4.918 20.25 -1.481 1 98.06 99 ASP A O 1
ATOM 810 N N . ALA A 1 100 ? 3.549 20.375 0.246 1 97.94 100 ALA A N 1
ATOM 811 C CA . ALA A 1 100 ? 4.621 20.312 1.238 1 97.94 100 ALA A CA 1
ATOM 812 C C . ALA A 1 100 ? 5.418 19.016 1.108 1 97.94 100 ALA A C 1
ATOM 814 O O . ALA A 1 100 ? 6.645 19.047 0.973 1 97.94 100 ALA A O 1
ATOM 815 N N . PRO A 1 101 ? 4.75 17.859 1.088 1 98.44 101 PRO A N 1
ATOM 816 C CA . PRO A 1 101 ? 5.543 16.641 0.939 1 98.44 101 PRO A CA 1
ATOM 817 C C . PRO A 1 101 ? 6.289 16.578 -0.393 1 98.44 101 PRO A C 1
ATOM 819 O O . PRO A 1 101 ? 7.441 16.156 -0.44 1 98.44 101 PRO A O 1
ATOM 822 N N . PHE A 1 102 ? 5.656 16.984 -1.475 1 98.62 102 PHE A N 1
ATOM 823 C CA . PHE A 1 102 ? 6.297 16.938 -2.783 1 98.62 102 PHE A CA 1
ATOM 824 C C . PHE A 1 102 ? 7.559 17.781 -2.805 1 98.62 102 PHE A C 1
ATOM 826 O O . PHE A 1 102 ? 8.602 17.344 -3.293 1 98.62 102 PHE A O 1
ATOM 833 N N . MET A 1 103 ? 7.418 18.969 -2.299 1 97.25 103 MET A N 1
ATOM 834 C CA . MET A 1 103 ? 8.562 19.875 -2.232 1 97.25 103 MET A CA 1
ATOM 835 C C . MET A 1 103 ? 9.672 19.281 -1.369 1 97.25 103 MET A C 1
ATOM 837 O O . MET A 1 103 ? 10.852 19.391 -1.716 1 97.25 103 MET A O 1
ATOM 841 N N . ALA A 1 104 ? 9.32 18.672 -0.266 1 97.62 104 ALA A N 1
ATOM 842 C CA . ALA A 1 104 ? 10.297 18.094 0.65 1 97.62 104 ALA A CA 1
ATOM 843 C C . ALA A 1 104 ? 11.047 16.938 -0.018 1 97.62 104 ALA A C 1
ATOM 845 O O . ALA A 1 104 ? 12.211 16.688 0.299 1 97.62 104 ALA A O 1
ATOM 846 N N . MET A 1 105 ? 10.414 16.266 -0.951 1 98.25 105 MET A N 1
ATOM 847 C CA . MET A 1 105 ? 11.016 15.102 -1.584 1 98.25 105 MET A CA 1
ATOM 848 C C . MET A 1 105 ? 11.781 15.5 -2.842 1 98.25 105 MET A C 1
ATOM 850 O O . MET A 1 105 ? 12.742 14.828 -3.23 1 98.25 105 MET A O 1
ATOM 854 N N . ASP A 1 106 ? 11.273 16.484 -3.51 1 97.19 106 ASP A N 1
ATOM 855 C CA . ASP A 1 106 ? 11.883 16.922 -4.758 1 97.19 106 ASP A CA 1
ATOM 856 C C . ASP A 1 106 ? 13.078 17.828 -4.492 1 97.19 106 ASP A C 1
ATOM 858 O O . ASP A 1 106 ? 13.031 19.031 -4.805 1 97.19 106 ASP A O 1
ATOM 862 N N . HIS A 1 107 ? 14.172 17.25 -4.195 1 92.38 107 HIS A N 1
ATOM 863 C CA . HIS A 1 107 ? 15.344 17.984 -3.723 1 92.38 107 HIS A CA 1
ATOM 864 C C . HIS A 1 107 ? 16.016 18.75 -4.859 1 92.38 107 HIS A C 1
ATOM 866 O O . HIS A 1 107 ? 16.578 19.828 -4.641 1 92.38 107 HIS A O 1
ATOM 872 N N . ASN A 1 108 ? 15.906 18.203 -6.047 1 93.19 108 ASN A N 1
ATOM 873 C CA . ASN A 1 108 ? 16.641 18.859 -7.125 1 93.19 108 ASN A CA 1
ATOM 874 C C . ASN A 1 108 ? 15.727 19.781 -7.941 1 93.19 108 ASN A C 1
ATOM 876 O O . ASN A 1 108 ? 16.156 20.359 -8.93 1 93.19 108 ASN A O 1
ATOM 880 N N . GLY A 1 109 ? 14.469 19.812 -7.734 1 92.5 109 GLY A N 1
ATOM 881 C CA . GLY A 1 109 ? 13.523 20.75 -8.312 1 92.5 109 GLY A CA 1
ATOM 882 C C . GLY A 1 109 ? 13.125 20.391 -9.734 1 92.5 109 GLY A C 1
ATOM 883 O O . GLY A 1 109 ? 12.695 21.25 -10.5 1 92.5 109 GLY A O 1
ATOM 884 N N . ASP A 1 110 ? 13.312 19.109 -10.188 1 94.56 110 ASP A N 1
ATOM 885 C CA . ASP A 1 110 ? 12.984 18.719 -11.555 1 94.56 110 ASP A CA 1
ATOM 886 C C . ASP A 1 110 ? 11.547 18.234 -11.664 1 94.56 110 ASP A C 1
ATOM 888 O O . ASP A 1 110 ? 11.133 17.719 -12.703 1 94.56 110 ASP A O 1
ATOM 892 N N . HIS A 1 111 ? 10.867 18.25 -10.547 1 94.81 111 HIS A N 1
ATOM 893 C CA . HIS A 1 111 ? 9.445 17.938 -10.461 1 94.81 111 HIS A CA 1
ATOM 894 C C . HIS A 1 111 ? 9.203 16.438 -10.609 1 94.81 111 HIS A C 1
ATOM 896 O O . HIS A 1 111 ? 8.156 16.016 -11.102 1 94.81 111 HIS A O 1
ATOM 902 N N . VAL A 1 112 ? 10.211 15.781 -10.414 1 95.75 112 VAL A N 1
ATOM 903 C CA . VAL A 1 112 ? 10.117 14.328 -10.375 1 95.75 112 VAL A CA 1
ATOM 904 C C . VAL A 1 112 ? 10.719 13.805 -9.07 1 95.75 112 VAL A C 1
ATOM 906 O O . VAL A 1 112 ? 11.812 14.211 -8.68 1 95.75 112 VAL A O 1
ATOM 909 N N . VAL A 1 113 ? 9.961 13.039 -8.344 1 97.94 113 VAL A N 1
ATOM 910 C CA . VAL A 1 113 ? 10.43 12.43 -7.102 1 97.94 113 VAL A CA 1
ATOM 911 C C . VAL A 1 113 ? 10.883 10.992 -7.371 1 97.94 113 VAL A C 1
ATOM 913 O O . VAL A 1 113 ? 10.125 10.195 -7.922 1 97.94 113 VAL A O 1
ATOM 916 N N . SER A 1 114 ? 12.117 10.734 -7.004 1 95.69 114 SER A N 1
ATOM 917 C CA . SER A 1 114 ? 12.633 9.375 -7.164 1 95.69 114 SER A CA 1
ATOM 918 C C . SER A 1 114 ? 12.055 8.438 -6.109 1 95.69 114 SER A C 1
ATOM 920 O O . SER A 1 114 ? 11.578 8.883 -5.062 1 95.69 114 SER A O 1
ATOM 922 N N . ARG A 1 115 ? 12.156 7.164 -6.383 1 93.69 115 ARG A N 1
ATOM 923 C CA . ARG A 1 115 ? 11.742 6.152 -5.422 1 93.69 115 ARG A CA 1
ATOM 924 C C . ARG A 1 115 ? 12.531 6.273 -4.121 1 93.69 115 ARG A C 1
ATOM 926 O O . ARG A 1 115 ? 11.969 6.137 -3.031 1 93.69 115 ARG A O 1
ATOM 933 N N . THR A 1 116 ? 13.82 6.484 -4.199 1 94.31 116 THR A N 1
ATOM 934 C CA . THR A 1 116 ? 14.68 6.617 -3.029 1 94.31 116 THR A CA 1
ATOM 935 C C . THR A 1 116 ? 14.234 7.781 -2.154 1 94.31 116 THR A C 1
ATOM 937 O O . THR A 1 116 ? 14.156 7.652 -0.931 1 94.31 116 THR A O 1
ATOM 940 N N . ASP A 1 117 ? 13.906 8.883 -2.764 1 97.25 117 ASP A N 1
ATOM 941 C CA . ASP A 1 117 ? 13.469 10.055 -2.014 1 97.25 117 ASP A CA 1
ATOM 942 C C . ASP A 1 117 ? 12.117 9.805 -1.347 1 97.25 117 ASP A C 1
ATOM 944 O O . ASP A 1 117 ? 11.898 10.211 -0.205 1 97.25 117 ASP A O 1
ATOM 948 N N . TYR A 1 118 ? 11.273 9.195 -2.109 1 97.19 118 TYR A N 1
ATOM 949 C CA . TYR A 1 118 ? 9.969 8.828 -1.559 1 97.19 118 TYR A CA 1
ATOM 950 C C . TYR A 1 118 ? 10.133 7.945 -0.326 1 97.19 118 TYR A C 1
ATOM 952 O O . TYR A 1 118 ? 9.539 8.219 0.722 1 97.19 118 TYR A O 1
ATOM 960 N N . ASP A 1 119 ? 10.945 6.941 -0.457 1 94.25 119 ASP A N 1
ATOM 961 C CA . ASP A 1 119 ? 11.18 6.008 0.64 1 94.25 119 ASP A CA 1
ATOM 962 C C . ASP A 1 119 ? 11.758 6.723 1.857 1 94.25 119 ASP A C 1
ATOM 964 O O . ASP A 1 119 ? 11.328 6.48 2.988 1 94.25 119 ASP A O 1
ATOM 968 N N . HIS A 1 120 ? 12.695 7.508 1.603 1 95.56 120 HIS A N 1
ATOM 969 C CA . HIS A 1 120 ? 13.352 8.234 2.688 1 95.56 120 HIS A CA 1
ATOM 970 C C . HIS A 1 120 ? 12.352 9.102 3.443 1 95.56 120 HIS A C 1
ATOM 972 O O . HIS A 1 120 ? 12.297 9.07 4.676 1 95.56 120 HIS A O 1
ATOM 978 N N . TYR A 1 121 ? 11.57 9.844 2.758 1 97.19 121 TYR A N 1
ATOM 979 C CA . TYR A 1 121 ? 10.633 10.789 3.361 1 97.19 121 TYR A CA 1
ATOM 980 C C . TYR A 1 121 ? 9.586 10.07 4.199 1 97.19 121 TYR A C 1
ATOM 982 O O . TYR A 1 121 ? 9.414 10.359 5.383 1 97.19 121 TYR A O 1
ATOM 990 N N . TYR A 1 122 ? 8.953 9.078 3.646 1 95.06 122 TYR A N 1
ATOM 991 C CA . TYR A 1 122 ? 7.801 8.461 4.309 1 95.06 122 TYR A CA 1
ATOM 992 C C . TYR A 1 122 ? 8.25 7.473 5.375 1 95.06 122 TYR A C 1
ATOM 994 O O . TYR A 1 122 ? 7.57 7.289 6.387 1 95.06 122 TYR A O 1
ATOM 1002 N N . THR A 1 123 ? 9.383 6.82 5.148 1 92.94 123 THR A N 1
ATOM 1003 C CA . THR A 1 123 ? 9.922 5.977 6.211 1 92.94 123 THR A CA 1
ATOM 1004 C C . THR A 1 123 ? 10.258 6.809 7.445 1 92.94 123 THR A C 1
ATOM 1006 O O . THR A 1 123 ? 9.898 6.441 8.562 1 92.94 123 THR A O 1
ATOM 1009 N N . ASN A 1 124 ? 10.93 7.918 7.25 1 94.56 124 ASN A N 1
ATOM 1010 C CA . ASN A 1 124 ? 11.281 8.797 8.359 1 94.56 124 ASN A CA 1
ATOM 1011 C C . ASN A 1 124 ? 10.039 9.359 9.047 1 94.56 124 ASN A C 1
ATOM 1013 O O . ASN A 1 124 ? 9.992 9.469 10.273 1 94.56 124 ASN A O 1
ATOM 1017 N N . MET A 1 125 ? 9.102 9.727 8.242 1 94.12 125 MET A N 1
ATOM 1018 C CA . MET A 1 125 ? 7.855 10.258 8.789 1 94.12 125 MET A CA 1
ATOM 1019 C C . MET A 1 125 ? 7.18 9.234 9.695 1 94.12 125 MET A C 1
ATOM 1021 O O . MET A 1 125 ? 6.793 9.547 10.82 1 94.12 125 MET A O 1
ATOM 1025 N N . ILE A 1 126 ? 7.023 8.055 9.281 1 90 126 ILE A N 1
ATOM 1026 C CA . ILE A 1 126 ? 6.34 7 10.016 1 90 126 ILE A CA 1
ATOM 1027 C C . ILE A 1 126 ? 7.141 6.629 11.258 1 90 126 ILE A C 1
ATOM 1029 O O . ILE A 1 126 ? 6.574 6.414 12.328 1 90 126 ILE A O 1
ATOM 1033 N N . HIS A 1 127 ? 8.438 6.512 11.031 1 87.31 127 HIS A N 1
ATOM 1034 C CA . HIS A 1 127 ? 9.297 6.23 12.172 1 87.31 127 HIS A CA 1
ATOM 1035 C C . HIS A 1 127 ? 9.125 7.277 13.266 1 87.31 127 HIS A C 1
ATOM 1037 O O . HIS A 1 127 ? 9.055 6.941 14.453 1 87.31 127 HIS A O 1
ATOM 1043 N N . HIS A 1 128 ? 9.117 8.539 12.883 1 89.25 128 HIS A N 1
ATOM 1044 C CA . HIS A 1 128 ? 8.922 9.625 13.836 1 89.25 128 HIS A CA 1
ATOM 1045 C C . HIS A 1 128 ? 7.582 9.5 14.547 1 89.25 128 HIS A C 1
ATOM 1047 O O . HIS A 1 128 ? 7.504 9.68 15.766 1 89.25 128 HIS A O 1
ATOM 1053 N N . ILE A 1 129 ? 6.582 9.172 13.859 1 88.38 129 ILE A N 1
ATOM 1054 C CA . ILE A 1 129 ? 5.238 9.039 14.414 1 88.38 129 ILE A CA 1
ATOM 1055 C C . ILE A 1 129 ? 5.203 7.906 15.438 1 88.38 129 ILE A C 1
ATOM 1057 O O . ILE A 1 129 ? 4.668 8.07 16.531 1 88.38 129 ILE A O 1
ATOM 1061 N N . ILE A 1 130 ? 5.762 6.785 15.086 1 80.69 130 ILE A N 1
ATOM 1062 C CA . ILE A 1 130 ? 5.758 5.613 15.953 1 80.69 130 ILE A CA 1
ATOM 1063 C C . ILE A 1 130 ? 6.543 5.91 17.234 1 80.69 130 ILE A C 1
ATOM 1065 O O . ILE A 1 130 ? 6.105 5.566 18.328 1 80.69 130 ILE A O 1
ATOM 1069 N N . GLN A 1 131 ? 7.691 6.492 17.062 1 79.94 131 GLN A N 1
ATOM 1070 C CA . GLN A 1 131 ? 8.539 6.797 18.203 1 79.94 131 GLN A CA 1
ATOM 1071 C C . GLN A 1 131 ? 7.836 7.742 19.172 1 79.94 131 GLN A C 1
ATOM 1073 O O . GLN A 1 131 ? 7.992 7.621 20.391 1 79.94 131 GLN A O 1
ATOM 1078 N N . ASN A 1 132 ? 7.133 8.641 18.688 1 78.06 132 ASN A N 1
ATOM 1079 C CA . ASN A 1 132 ? 6.453 9.609 19.547 1 78.06 132 ASN A CA 1
ATOM 1080 C C . ASN A 1 132 ? 5.199 9.008 20.188 1 78.06 132 ASN A C 1
ATOM 1082 O O . ASN A 1 132 ? 4.68 9.539 21.172 1 78.06 132 ASN A O 1
ATOM 1086 N N . GLN A 1 133 ? 4.602 8.086 19.562 1 65.31 133 GLN A N 1
ATOM 1087 C CA . GLN A 1 133 ? 3.486 7.383 20.172 1 65.31 133 GLN A CA 1
ATOM 1088 C C . GLN A 1 133 ? 3.961 6.543 21.359 1 65.31 133 GLN A C 1
ATOM 1090 O O . GLN A 1 133 ? 3.225 6.359 22.328 1 65.31 133 GLN A O 1
ATOM 1095 N N . HIS A 1 134 ? 5.043 5.844 21.219 1 53.34 134 HIS A N 1
ATOM 1096 C CA . HIS A 1 134 ? 5.586 5.102 22.359 1 53.34 134 HIS A CA 1
ATOM 1097 C C . HIS A 1 134 ? 5.973 6.035 23.5 1 53.34 134 HIS A C 1
ATOM 1099 O O . HIS A 1 134 ? 6.023 5.621 24.656 1 53.34 134 HIS A O 1
ATOM 1105 N N . GLY A 1 135 ? 6.473 7.168 23.25 1 43.47 135 GLY A N 1
ATOM 1106 C CA . GLY A 1 135 ? 6.809 8.055 24.344 1 43.47 135 GLY A CA 1
ATOM 1107 C C . GLY A 1 135 ? 5.594 8.531 25.125 1 43.47 135 GLY A C 1
ATOM 1108 O O . GLY A 1 135 ? 5.73 9.109 26.203 1 43.47 135 GLY A O 1
ATOM 1109 N N . HIS A 1 136 ? 4.504 8.703 24.547 1 37.91 136 HIS A N 1
ATOM 1110 C CA . HIS A 1 136 ? 3.451 9.305 25.359 1 37.91 136 HIS A CA 1
ATOM 1111 C C . HIS A 1 136 ? 2.889 8.297 26.359 1 37.91 136 HIS A C 1
ATOM 1113 O O . HIS A 1 136 ? 1.877 8.57 27.016 1 37.91 136 HIS A O 1
ATOM 1119 N N . THR A 1 137 ? 3.219 7.133 26.25 1 34.59 137 THR A N 1
ATOM 1120 C CA . THR A 1 137 ? 2.76 6.375 27.406 1 34.59 137 THR A CA 1
ATOM 1121 C C . THR A 1 137 ? 3.578 6.727 28.656 1 34.59 137 THR A C 1
ATOM 1123 O O . THR A 1 137 ? 3.408 6.117 29.703 1 34.59 137 THR A O 1
ATOM 1126 N N . GLY A 1 138 ? 4.586 7.559 28.656 1 28.06 138 GLY A N 1
ATOM 1127 C CA . GLY A 1 138 ? 5.129 7.879 29.969 1 28.06 138 GLY A CA 1
ATOM 1128 C C . GLY A 1 138 ? 4.223 8.781 30.781 1 28.06 138 GLY A C 1
ATOM 1129 O O . GLY A 1 138 ? 3.447 9.555 30.219 1 28.06 138 GLY A O 1
ATOM 1130 N N . MET B 1 1 ? 13.375 -2.512 50.25 1 32.47 1 MET B N 1
ATOM 1131 C CA . MET B 1 1 ? 12.695 -1.715 49.219 1 32.47 1 MET B CA 1
ATOM 1132 C C . MET B 1 1 ? 12.531 -2.51 47.938 1 32.47 1 MET B C 1
ATOM 1134 O O . MET B 1 1 ? 13.5 -3.061 47.406 1 32.47 1 MET B O 1
ATOM 1138 N N . LYS B 1 2 ? 11.266 -3.166 47.594 1 33.56 2 LYS B N 1
ATOM 1139 C CA . LYS B 1 2 ? 10.781 -4.133 46.625 1 33.56 2 LYS B CA 1
ATOM 1140 C C . LYS B 1 2 ? 10.758 -3.529 45.219 1 33.56 2 LYS B C 1
ATOM 1142 O O . LYS B 1 2 ? 10.117 -2.498 45 1 33.56 2 LYS B O 1
ATOM 1147 N N . TYR B 1 3 ? 11.77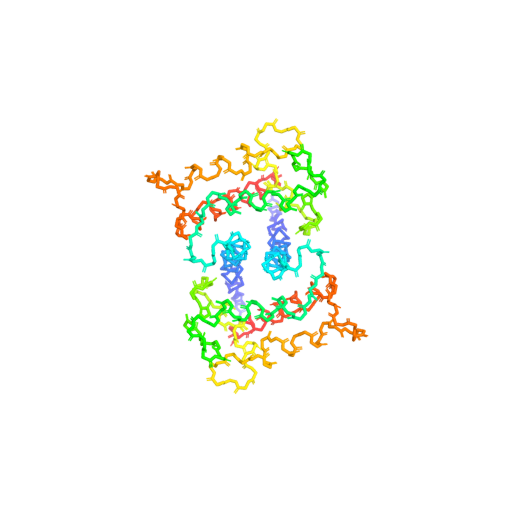3 -3.646 44.344 1 32.03 3 TYR B N 1
ATOM 1148 C CA . TYR B 1 3 ? 11.914 -3.264 42.938 1 32.03 3 TYR B CA 1
ATOM 1149 C C . TYR B 1 3 ? 10.891 -3.982 42.062 1 32.03 3 TYR B C 1
ATOM 1151 O O . TYR B 1 3 ? 10.961 -5.203 41.906 1 32.03 3 TYR B O 1
ATOM 1159 N N . THR B 1 4 ? 9.57 -3.629 42.094 1 32.78 4 THR B N 1
ATOM 1160 C CA . THR B 1 4 ? 8.539 -4.145 41.188 1 32.78 4 THR B CA 1
ATOM 1161 C C . THR B 1 4 ? 8.836 -3.746 39.75 1 32.78 4 THR B C 1
ATOM 1163 O O . THR B 1 4 ? 8.883 -2.557 39.438 1 32.78 4 THR B O 1
ATOM 1166 N N . ILE B 1 5 ? 9.609 -4.516 39 1 31.69 5 ILE B N 1
ATOM 1167 C CA . ILE B 1 5 ? 9.961 -4.375 37.594 1 31.69 5 ILE B CA 1
ATOM 1168 C C . ILE B 1 5 ? 8.695 -4.281 36.75 1 31.69 5 ILE B C 1
ATOM 1170 O O . ILE B 1 5 ? 7.883 -5.211 36.719 1 31.69 5 ILE B O 1
ATOM 1174 N N . LEU B 1 6 ? 8.148 -3.096 36.469 1 28.36 6 LEU B N 1
ATOM 1175 C CA . LEU B 1 6 ? 7.109 -2.658 35.562 1 28.36 6 LEU B CA 1
ATOM 1176 C C . LEU B 1 6 ? 7.406 -3.137 34.125 1 28.36 6 LEU B C 1
ATOM 1178 O O . LEU B 1 6 ? 8.227 -2.539 33.438 1 28.36 6 LEU B O 1
ATOM 1182 N N . PHE B 1 7 ? 7.719 -4.355 33.875 1 31.94 7 PHE B N 1
ATOM 1183 C CA . PHE B 1 7 ? 7.988 -4.957 32.594 1 31.94 7 PHE B CA 1
ATOM 1184 C C . PHE B 1 7 ? 6.797 -4.793 31.656 1 31.94 7 PHE B C 1
ATOM 1186 O O . PHE B 1 7 ? 6.785 -5.34 30.547 1 31.94 7 PHE B O 1
ATOM 1193 N N . VAL B 1 8 ? 5.645 -4.426 32 1 31.89 8 VAL B N 1
ATOM 1194 C CA . VAL B 1 8 ? 4.449 -4.812 31.266 1 31.89 8 VAL B CA 1
ATOM 1195 C C . VAL B 1 8 ? 4.348 -3.992 29.984 1 31.89 8 VAL B C 1
ATOM 1197 O O . VAL B 1 8 ? 3.691 -4.406 29.016 1 31.89 8 VAL B O 1
ATOM 1200 N N . ALA B 1 9 ? 4.645 -2.758 30.016 1 33.47 9 ALA B N 1
ATOM 1201 C CA . ALA B 1 9 ? 4.043 -1.886 29.016 1 33.47 9 ALA B CA 1
ATOM 1202 C C . ALA B 1 9 ? 4.676 -2.111 27.641 1 33.47 9 ALA B C 1
ATOM 1204 O O . ALA B 1 9 ? 4 -2.002 26.609 1 33.47 9 ALA B O 1
ATOM 1205 N N . ILE B 1 10 ? 5.836 -2.566 27.641 1 37.22 10 ILE B N 1
ATOM 1206 C CA . ILE B 1 10 ? 6.566 -2.604 26.375 1 37.22 10 ILE B CA 1
ATOM 1207 C C . ILE B 1 10 ? 5.988 -3.701 25.484 1 37.22 10 ILE B C 1
ATOM 1209 O O . ILE B 1 10 ? 5.875 -3.521 24.266 1 37.22 10 ILE B O 1
ATOM 1213 N N . SER B 1 11 ? 5.535 -4.816 26.031 1 39.81 11 SER B N 1
ATOM 1214 C CA . SER B 1 11 ? 5.113 -5.945 25.203 1 39.81 11 SER B CA 1
ATOM 1215 C C . SER B 1 11 ? 3.848 -5.617 24.422 1 39.81 11 SER B C 1
ATOM 1217 O O . SER B 1 11 ? 3.686 -6.051 23.281 1 39.81 11 SER B O 1
ATOM 1219 N N . LEU B 1 12 ? 2.984 -4.895 25.031 1 39.94 12 LEU B N 1
ATOM 1220 C CA . LEU B 1 12 ? 1.675 -4.668 24.422 1 39.94 12 LEU B CA 1
ATOM 1221 C C . LEU B 1 12 ? 1.783 -3.732 23.219 1 39.94 12 LEU B C 1
ATOM 1223 O O . LEU B 1 12 ? 1.103 -3.93 22.219 1 39.94 12 LEU B O 1
ATOM 1227 N N . VAL B 1 13 ? 2.586 -2.748 23.453 1 40.38 13 VAL B N 1
ATOM 1228 C CA . VAL B 1 13 ? 2.727 -1.807 22.344 1 40.38 13 VAL B CA 1
ATOM 1229 C C . VAL B 1 13 ? 3.309 -2.521 21.141 1 40.38 13 VAL B C 1
ATOM 1231 O O . VAL B 1 13 ? 2.838 -2.33 20.016 1 40.38 13 VAL B O 1
ATOM 1234 N N . TYR B 1 14 ? 4.18 -3.416 21.484 1 41.38 14 TYR B N 1
ATOM 1235 C CA . TYR B 1 14 ? 4.828 -4.152 20.406 1 41.38 14 TYR B CA 1
ATOM 1236 C C . TYR B 1 14 ? 3.83 -5.031 19.672 1 41.38 14 TYR B C 1
ATOM 1238 O O . TYR B 1 14 ? 3.855 -5.109 18.438 1 41.38 14 TYR B O 1
ATOM 1246 N N . SER B 1 15 ? 3.094 -5.719 20.422 1 45.03 15 SER B N 1
ATOM 1247 C CA . SER B 1 15 ? 2.137 -6.617 19.797 1 45.03 15 SER B CA 1
ATOM 1248 C C . SER B 1 15 ? 1.146 -5.848 18.922 1 45.03 15 SER B C 1
ATOM 1250 O O . SER B 1 15 ? 0.777 -6.301 17.844 1 45.03 15 SER B O 1
ATOM 1252 N N . GLN B 1 16 ? 0.597 -4.809 19.453 1 44.19 16 GLN B N 1
ATOM 1253 C CA . GLN B 1 16 ? -0.393 -4.02 18.719 1 44.19 16 GLN B CA 1
ATOM 1254 C C . GLN B 1 16 ? 0.195 -3.455 17.438 1 44.19 16 GLN B C 1
ATOM 1256 O O . GLN B 1 16 ? -0.479 -3.416 16.406 1 44.19 16 GLN B O 1
ATOM 1261 N N . LEU B 1 17 ? 1.415 -3.014 17.594 1 45.91 17 LEU B N 1
ATOM 1262 C CA . LEU B 1 17 ? 2.064 -2.473 16.406 1 45.91 17 LEU B CA 1
ATOM 1263 C C . LEU B 1 17 ? 2.156 -3.529 15.305 1 45.91 17 LEU B C 1
ATOM 1265 O O . LEU B 1 17 ? 1.989 -3.219 14.125 1 45.91 17 LEU B O 1
ATOM 1269 N N . HIS B 1 18 ? 2.365 -4.77 15.844 1 52.91 18 HIS B N 1
ATOM 1270 C CA . HIS B 1 18 ? 2.482 -5.832 14.852 1 52.91 18 HIS B CA 1
ATOM 1271 C C . HIS B 1 18 ? 1.192 -5.98 14.047 1 52.91 18 HIS B C 1
ATOM 1273 O O . HIS B 1 18 ? 1.224 -6.027 12.812 1 52.91 18 HIS B O 1
ATOM 1279 N N . HIS B 1 19 ? 0.153 -6.113 14.836 1 53.31 19 HIS B N 1
ATOM 1280 C CA . HIS B 1 19 ? -1.133 -6.27 14.164 1 53.31 19 HIS B CA 1
ATOM 1281 C C . HIS B 1 19 ? -1.48 -5.027 13.352 1 53.31 19 HIS B C 1
ATOM 1283 O O . HIS B 1 19 ? -1.984 -5.137 12.234 1 53.31 19 HIS B O 1
ATOM 1289 N N . HIS B 1 20 ? -1.159 -3.932 13.859 1 57.88 20 HIS B N 1
ATOM 1290 C CA . HIS B 1 20 ? -1.461 -2.654 13.227 1 57.88 20 HIS B CA 1
ATOM 1291 C C . HIS B 1 20 ? -0.652 -2.473 11.945 1 57.88 20 HIS B C 1
ATOM 1293 O O . HIS B 1 20 ? -1.155 -1.931 10.953 1 57.88 20 HIS B O 1
ATOM 1299 N N . ASP B 1 21 ? 0.335 -3.299 11.961 1 72.06 21 ASP B N 1
ATOM 1300 C CA . ASP B 1 21 ? 1.245 -3.182 10.828 1 72.06 21 ASP B CA 1
ATOM 1301 C C . ASP B 1 21 ? 0.686 -3.896 9.602 1 72.06 21 ASP B C 1
ATOM 1303 O O . ASP B 1 21 ? 0.752 -3.373 8.484 1 72.06 21 ASP B O 1
ATOM 1307 N N . ILE B 1 22 ? -0.069 -4.93 9.945 1 82.56 22 ILE B N 1
ATOM 1308 C CA . ILE B 1 22 ? -0.553 -5.707 8.805 1 82.56 22 ILE B CA 1
ATOM 1309 C C . ILE B 1 22 ? -1.708 -4.969 8.133 1 82.56 22 ILE B C 1
ATOM 1311 O O . ILE B 1 22 ? -1.799 -4.938 6.902 1 82.56 22 ILE B O 1
ATOM 1315 N N . ALA B 1 23 ? -2.568 -4.379 8.945 1 84.12 23 ALA B N 1
ATOM 1316 C CA . ALA B 1 23 ? -3.701 -3.625 8.414 1 84.12 23 ALA B CA 1
ATOM 1317 C C . ALA B 1 23 ? -3.229 -2.498 7.5 1 84.12 23 ALA B C 1
ATOM 1319 O O . ALA B 1 23 ? -3.838 -2.236 6.461 1 84.12 23 ALA B O 1
ATOM 1320 N N . LEU B 1 24 ? -2.174 -1.889 7.832 1 83.56 24 LEU B N 1
ATOM 1321 C CA . LEU B 1 24 ? -1.62 -0.797 7.039 1 83.56 24 LEU B CA 1
ATOM 1322 C C . LEU B 1 24 ? -1.102 -1.308 5.699 1 83.56 24 LEU B C 1
ATOM 1324 O O . LEU B 1 24 ? -1.298 -0.664 4.668 1 83.56 24 LEU B O 1
ATOM 1328 N N . LEU B 1 25 ? -0.443 -2.439 5.805 1 84.19 25 LEU B N 1
ATOM 1329 C CA . LEU B 1 25 ? 0.059 -3.072 4.59 1 84.19 25 LEU B CA 1
ATOM 1330 C C . LEU B 1 25 ? -1.088 -3.438 3.656 1 84.19 25 LEU B C 1
ATOM 1332 O O . LEU B 1 25 ? -1.033 -3.15 2.457 1 84.19 25 LEU B O 1
ATOM 1336 N N . VAL B 1 26 ? -2.133 -3.938 4.188 1 90.94 26 VAL B N 1
ATOM 1337 C CA . VAL B 1 26 ? -3.279 -4.387 3.402 1 90.94 26 VAL B CA 1
ATOM 1338 C C . VAL B 1 26 ? -4.008 -3.18 2.812 1 90.94 26 VAL B C 1
ATOM 1340 O O . VAL B 1 26 ? -4.445 -3.213 1.66 1 90.94 26 VAL B O 1
ATOM 1343 N N . ASP B 1 27 ? -4.059 -2.096 3.553 1 88.88 27 ASP B N 1
ATOM 1344 C CA . ASP B 1 27 ? -4.637 -0.856 3.047 1 88.88 27 ASP B CA 1
ATOM 1345 C C . ASP B 1 27 ? -3.916 -0.386 1.786 1 88.88 27 ASP B C 1
ATOM 1347 O O . ASP B 1 27 ? -4.555 -0.039 0.791 1 88.88 27 ASP B O 1
ATOM 1351 N N . GLY B 1 28 ? -2.652 -0.345 1.85 1 88.69 28 GLY B N 1
ATOM 1352 C CA . GLY B 1 28 ? -1.85 0.117 0.729 1 88.69 28 GLY B CA 1
ATOM 1353 C C . GLY B 1 28 ? -2.012 -0.738 -0.514 1 88.69 28 GLY B C 1
ATOM 1354 O O . GLY B 1 28 ? -2.133 -0.214 -1.623 1 88.69 28 GLY B O 1
ATOM 1355 N N . THR B 1 29 ? -2.023 -2.049 -0.291 1 92.75 29 THR B N 1
ATOM 1356 C CA . THR B 1 29 ? -2.123 -2.945 -1.438 1 92.75 29 THR B CA 1
ATOM 1357 C C . THR B 1 29 ? -3.516 -2.879 -2.057 1 92.75 29 THR B C 1
ATOM 1359 O O . THR B 1 29 ? -3.666 -2.998 -3.275 1 92.75 29 THR B O 1
ATOM 1362 N N . PHE B 1 30 ? -4.523 -2.637 -1.225 1 94.25 30 PHE B N 1
ATOM 1363 C CA . PHE B 1 30 ? -5.871 -2.498 -1.768 1 94.25 30 PHE B CA 1
ATOM 1364 C C . PHE B 1 30 ? -5.98 -1.245 -2.629 1 94.25 30 PHE B C 1
ATOM 1366 O O . PHE B 1 30 ? -6.578 -1.277 -3.707 1 94.25 30 PHE B O 1
ATOM 1373 N N . LYS B 1 31 ? -5.477 -0.191 -2.148 1 89.81 31 LYS B N 1
ATOM 1374 C CA . LYS B 1 31 ? -5.523 1.061 -2.898 1 89.81 31 LYS B CA 1
ATOM 1375 C C . LYS B 1 31 ? -4.781 0.934 -4.227 1 89.81 31 LYS B C 1
ATOM 1377 O O . LYS B 1 31 ? -5.172 1.549 -5.223 1 89.81 31 LYS B O 1
ATOM 1382 N N . PHE B 1 32 ? -3.77 0.143 -4.195 1 88.56 32 PHE B N 1
ATOM 1383 C CA . PHE B 1 32 ? -3.006 -0.111 -5.41 1 88.56 32 PHE B CA 1
ATOM 1384 C C . PHE B 1 32 ? -3.861 -0.83 -6.445 1 88.56 32 PHE B C 1
ATOM 1386 O O . PHE B 1 32 ? -3.863 -0.459 -7.621 1 88.56 32 PHE B O 1
ATOM 1393 N N . VAL B 1 33 ? -4.707 -1.762 -6.012 1 94.25 33 VAL B N 1
ATOM 1394 C CA . VAL B 1 33 ? -5.383 -2.609 -6.988 1 94.25 33 VAL B CA 1
ATOM 1395 C C . VAL B 1 33 ? -6.758 -2.029 -7.312 1 94.25 33 VAL B C 1
ATOM 1397 O O . VAL B 1 33 ? -7.305 -2.275 -8.391 1 94.25 33 VAL B O 1
ATOM 1400 N N . ASP B 1 34 ? -7.289 -1.247 -6.395 1 91.75 34 ASP B N 1
ATOM 1401 C CA . ASP B 1 34 ? -8.578 -0.607 -6.629 1 91.75 34 ASP B CA 1
ATOM 1402 C C . ASP B 1 34 ? -8.422 0.669 -7.449 1 91.75 34 ASP B C 1
ATOM 1404 O O . ASP B 1 34 ? -8.344 1.767 -6.895 1 91.75 34 ASP B O 1
ATOM 1408 N N . ARG B 1 35 ? -8.43 0.698 -8.836 1 84.75 35 ARG B N 1
ATOM 1409 C CA . ARG B 1 35 ? -8.016 1.876 -9.594 1 84.75 35 ARG B CA 1
ATOM 1410 C C . ARG B 1 35 ? -8.898 2.064 -10.828 1 84.75 35 ARG B C 1
ATOM 1412 O O . ARG B 1 35 ? -8.859 3.119 -11.469 1 84.75 35 ARG B O 1
ATOM 1419 N N . ASN B 1 36 ? -9.727 1.202 -11.172 1 86.38 36 ASN B N 1
ATOM 1420 C CA . ASN B 1 36 ? -10.492 1.334 -12.406 1 86.38 36 ASN B CA 1
ATOM 1421 C C . ASN B 1 36 ? -11.891 0.733 -12.266 1 86.38 36 ASN B C 1
ATOM 1423 O O . ASN B 1 36 ? -12.156 -0.349 -12.789 1 86.38 36 ASN B O 1
ATOM 1427 N N . PRO B 1 37 ? -12.75 1.436 -11.625 1 83.94 37 PRO B N 1
ATOM 1428 C CA . PRO B 1 37 ? -12.617 2.691 -10.883 1 83.94 37 PRO B CA 1
ATOM 1429 C C . PRO B 1 37 ? -12.203 2.477 -9.43 1 83.94 37 PRO B C 1
ATOM 1431 O O . PRO B 1 37 ? -12.07 1.334 -8.984 1 83.94 37 PRO B O 1
ATOM 1434 N N . THR B 1 38 ? -11.82 3.459 -8.75 1 85.56 38 THR B N 1
ATOM 1435 C CA . THR B 1 38 ? -11.633 3.412 -7.305 1 85.56 38 THR B CA 1
ATOM 1436 C C . THR B 1 38 ? -12.969 3.469 -6.582 1 85.56 38 THR B C 1
ATOM 1438 O O . THR B 1 38 ? -13.406 4.539 -6.152 1 85.56 38 THR B O 1
ATOM 1441 N N . ASP B 1 39 ? -13.57 2.293 -6.383 1 88.12 39 ASP B N 1
ATOM 1442 C CA . ASP B 1 39 ? -14.938 2.287 -5.883 1 88.12 39 ASP B CA 1
ATOM 1443 C C . ASP B 1 39 ? -15.055 1.47 -4.594 1 88.12 39 ASP B C 1
ATOM 1445 O O . ASP B 1 39 ? -16.156 1.188 -4.125 1 88.12 39 ASP B O 1
ATOM 1449 N N . GLY B 1 40 ? -13.945 0.963 -4.141 1 89.5 40 GLY B N 1
ATOM 1450 C CA . GLY B 1 40 ? -13.961 0.255 -2.869 1 89.5 40 GLY B CA 1
ATOM 1451 C C . GLY B 1 40 ? -14.227 -1.231 -3.018 1 89.5 40 GLY B C 1
ATOM 1452 O O . GLY B 1 40 ? -14.414 -1.936 -2.025 1 89.5 40 GLY B O 1
ATOM 1453 N N . THR B 1 41 ? -14.273 -1.668 -4.273 1 94.62 41 THR B N 1
ATOM 1454 C CA . THR B 1 41 ? -14.367 -3.094 -4.57 1 94.62 41 THR B CA 1
ATOM 1455 C C . THR B 1 41 ? -13.281 -3.514 -5.559 1 94.62 41 THR B C 1
ATOM 1457 O O . THR B 1 41 ? -12.648 -2.664 -6.191 1 94.62 41 THR B O 1
ATOM 1460 N N . LEU B 1 42 ? -13.016 -4.77 -5.562 1 97.06 42 LEU B N 1
ATOM 1461 C CA . LEU B 1 42 ? -12 -5.301 -6.457 1 97.06 42 LEU B CA 1
ATOM 1462 C C . LEU B 1 42 ? -12.625 -6.168 -7.543 1 97.06 42 LEU B C 1
ATOM 1464 O O . LEU B 1 42 ? -13.289 -7.16 -7.242 1 97.06 42 LEU B O 1
ATOM 1468 N N . GLN B 1 43 ? -12.406 -5.742 -8.719 1 97 43 GLN B N 1
ATOM 1469 C CA . GLN B 1 43 ? -12.812 -6.543 -9.867 1 97 43 GLN B CA 1
ATOM 1470 C C . GLN B 1 43 ? -11.641 -7.344 -10.422 1 97 43 GLN B C 1
ATOM 1472 O O . GLN B 1 43 ? -10.484 -7.008 -10.18 1 97 43 GLN B O 1
ATOM 1477 N N . TYR B 1 44 ? -12.016 -8.336 -11.172 1 97.25 44 TYR B N 1
ATOM 1478 C CA . TYR B 1 44 ? -11.008 -9.242 -11.719 1 97.25 44 TYR B CA 1
ATOM 1479 C C . TYR B 1 44 ? -9.992 -8.477 -12.562 1 97.25 44 TYR B C 1
ATOM 1481 O O . TYR B 1 44 ? -8.781 -8.68 -12.422 1 97.25 44 TYR B O 1
ATOM 1489 N N . ASP B 1 45 ? -10.438 -7.578 -13.391 1 96.56 45 ASP B N 1
ATOM 1490 C CA . ASP B 1 45 ? -9.578 -6.832 -14.297 1 96.56 45 ASP B CA 1
ATOM 1491 C C . ASP B 1 45 ? -8.586 -5.961 -13.531 1 96.56 45 ASP B C 1
ATOM 1493 O O . ASP B 1 45 ? -7.488 -5.688 -14.016 1 96.56 45 ASP B O 1
ATOM 1497 N N . GLU B 1 46 ? -8.984 -5.543 -12.344 1 96.12 46 GLU B N 1
ATOM 1498 C CA . GLU B 1 46 ? -8.102 -4.715 -11.531 1 96.12 46 GLU B CA 1
ATOM 1499 C C . GLU B 1 46 ? -6.941 -5.535 -10.969 1 96.12 46 GLU B C 1
ATOM 1501 O O . GLU B 1 46 ? -5.801 -5.07 -10.938 1 96.12 46 GLU B O 1
ATOM 1506 N N . LEU B 1 47 ? -7.25 -6.777 -10.547 1 97.31 47 LEU B N 1
ATOM 1507 C CA . LEU B 1 47 ? -6.176 -7.66 -10.102 1 97.31 47 LEU B CA 1
ATOM 1508 C C . LEU B 1 47 ? -5.281 -8.055 -11.273 1 97.31 47 LEU B C 1
ATOM 1510 O O . LEU B 1 47 ? -4.062 -8.156 -11.125 1 97.31 47 LEU B O 1
ATOM 1514 N N . MET B 1 48 ? -5.887 -8.219 -12.453 1 96.75 48 MET B N 1
ATOM 1515 C CA . MET B 1 48 ? -5.121 -8.484 -13.672 1 96.75 48 MET B CA 1
ATOM 1516 C C . MET B 1 48 ? -4.211 -7.309 -14 1 96.75 48 MET B C 1
ATOM 1518 O O . MET B 1 48 ? -3.084 -7.5 -14.461 1 96.75 48 MET B O 1
ATOM 1522 N N . GLY B 1 49 ? -4.75 -6.113 -13.812 1 93.75 49 GLY B N 1
ATOM 1523 C CA . GLY B 1 49 ? -3.93 -4.93 -14.016 1 93.75 49 GLY B CA 1
ATOM 1524 C C . GLY B 1 49 ? -2.682 -4.918 -13.148 1 93.75 49 GLY B C 1
ATOM 1525 O O . GLY B 1 49 ? -1.612 -4.504 -13.609 1 93.75 49 GLY B O 1
ATOM 1526 N N . ALA B 1 50 ? -2.801 -5.352 -11.883 1 94.38 50 ALA B N 1
ATOM 1527 C CA . ALA B 1 50 ? -1.646 -5.453 -10.992 1 94.38 50 ALA B CA 1
ATOM 1528 C C . ALA B 1 50 ? -0.632 -6.461 -11.523 1 94.38 50 ALA B C 1
ATOM 1530 O O . ALA B 1 50 ? 0.576 -6.219 -11.477 1 94.38 50 ALA B O 1
ATOM 1531 N N . PHE B 1 51 ? -1.123 -7.555 -12.047 1 96.81 51 PHE B N 1
ATOM 1532 C CA . PHE B 1 51 ? -0.263 -8.57 -12.641 1 96.81 51 PHE B CA 1
ATOM 1533 C C . PHE B 1 51 ? 0.518 -7.996 -13.82 1 96.81 51 PHE B C 1
ATOM 1535 O O . PHE B 1 51 ? 1.731 -8.188 -13.922 1 96.81 51 PHE B O 1
ATOM 1542 N N . HIS B 1 52 ? -0.159 -7.277 -14.609 1 94.25 52 HIS B N 1
ATOM 1543 C CA . HIS B 1 52 ? 0.478 -6.688 -15.781 1 94.25 52 HIS B CA 1
ATOM 1544 C C . HIS B 1 52 ? 1.508 -5.637 -15.383 1 94.25 52 HIS B C 1
ATOM 1546 O O . HIS B 1 52 ? 2.537 -5.488 -16.047 1 94.25 52 HIS B O 1
ATOM 1552 N N . TYR B 1 53 ? 1.143 -4.977 -14.359 1 89.62 53 TYR B N 1
ATOM 1553 C CA . TYR B 1 53 ? 2.088 -4.004 -13.812 1 89.62 53 TYR B CA 1
ATOM 1554 C C . TYR B 1 53 ? 3.391 -4.684 -13.414 1 89.62 53 TYR B C 1
ATOM 1556 O O . TYR B 1 53 ? 4.477 -4.16 -13.68 1 89.62 53 TYR B O 1
ATOM 1564 N N . LEU B 1 54 ? 3.279 -5.836 -12.805 1 93.81 54 LEU B N 1
ATOM 1565 C CA . LEU B 1 54 ? 4.453 -6.562 -12.328 1 93.81 54 LEU B CA 1
ATOM 1566 C C . LEU B 1 54 ? 5.188 -7.23 -13.484 1 93.81 54 LEU B C 1
ATOM 1568 O O . LEU B 1 54 ? 6.418 -7.344 -13.461 1 93.81 54 LEU B O 1
ATOM 1572 N N . ASP B 1 55 ? 4.41 -7.715 -14.43 1 95.88 55 ASP B N 1
ATOM 1573 C CA . ASP B 1 55 ? 4.984 -8.352 -15.609 1 95.88 55 ASP B CA 1
ATOM 1574 C C . ASP B 1 55 ? 5.582 -7.309 -16.562 1 95.88 55 ASP B C 1
ATOM 1576 O O . ASP B 1 55 ? 5.051 -7.074 -17.641 1 95.88 55 ASP B O 1
ATOM 1580 N N . ALA B 1 56 ? 6.684 -6.855 -16.266 1 91.5 56 ALA B N 1
ATOM 1581 C CA . ALA B 1 56 ? 7.281 -5.688 -16.906 1 91.5 56 ALA B CA 1
ATOM 1582 C C . ALA B 1 56 ? 7.727 -6.012 -18.328 1 91.5 56 ALA B C 1
ATOM 1584 O O . ALA B 1 56 ? 7.73 -5.137 -19.203 1 91.5 56 ALA B O 1
ATOM 1585 N N . ASP B 1 57 ? 8.047 -7.219 -18.609 1 95.38 57 ASP B N 1
ATOM 1586 C CA . ASP B 1 57 ? 8.555 -7.543 -19.953 1 95.38 57 ASP B CA 1
ATOM 1587 C C . ASP B 1 57 ? 7.457 -8.148 -20.812 1 95.38 57 ASP B C 1
ATOM 1589 O O . ASP B 1 57 ? 7.711 -8.562 -21.953 1 95.38 57 ASP B O 1
ATOM 1593 N N . GLY B 1 58 ? 6.273 -8.359 -20.281 1 96.25 58 GLY B N 1
ATOM 1594 C CA . GLY B 1 58 ? 5.125 -8.828 -21.047 1 96.25 58 GLY B CA 1
ATOM 1595 C C . GLY B 1 58 ? 5.207 -10.297 -21.406 1 96.25 58 GLY B C 1
ATOM 1596 O O . GLY B 1 58 ? 4.629 -10.727 -22.406 1 96.25 58 GLY B O 1
ATOM 1597 N N . SER B 1 59 ? 5.914 -11.094 -20.625 1 98.19 59 SER B N 1
ATOM 1598 C CA . SER B 1 59 ? 6.133 -12.508 -20.938 1 98.19 59 SER B CA 1
ATOM 1599 C C . SER B 1 59 ? 4.918 -13.352 -20.562 1 98.19 59 SER B C 1
ATOM 1601 O O . SER B 1 59 ? 4.812 -14.508 -20.984 1 98.19 59 SER B O 1
ATOM 1603 N N . GLY B 1 60 ? 4.102 -12.836 -19.797 1 98 60 GLY B N 1
ATOM 1604 C CA . GLY B 1 60 ? 2.955 -13.594 -19.312 1 98 60 GLY B CA 1
ATOM 1605 C C . GLY B 1 60 ? 3.197 -14.242 -17.969 1 98 60 GLY B C 1
ATOM 1606 O O . GLY B 1 60 ? 2.307 -14.898 -17.422 1 98 60 GLY B O 1
ATOM 1607 N N . THR B 1 61 ? 4.371 -14.117 -17.469 1 98.69 61 THR B N 1
ATOM 1608 C CA . THR B 1 61 ? 4.734 -14.547 -16.125 1 98.69 61 THR B CA 1
ATOM 1609 C C . THR B 1 61 ? 5.5 -13.445 -15.391 1 98.69 61 THR B C 1
ATOM 1611 O O . THR B 1 61 ? 6.008 -12.508 -16.016 1 98.69 61 THR B O 1
ATOM 1614 N N . VAL B 1 62 ? 5.461 -13.469 -14.078 1 98.5 62 VAL B N 1
ATOM 1615 C CA . VAL B 1 62 ? 6.219 -12.516 -13.273 1 98.5 62 VAL B CA 1
ATOM 1616 C C . VAL B 1 62 ? 7.383 -13.234 -12.594 1 98.5 62 VAL B C 1
ATOM 1618 O O . VAL B 1 62 ? 7.176 -14.117 -11.758 1 98.5 62 VAL B O 1
ATOM 1621 N N . SER B 1 63 ? 8.586 -12.891 -12.992 1 98.5 63 SER B N 1
ATOM 1622 C CA . SER B 1 63 ? 9.766 -13.398 -12.297 1 98.5 63 SER B CA 1
ATOM 1623 C C . SER B 1 63 ? 9.977 -12.672 -10.969 1 98.5 63 SER B C 1
ATOM 1625 O O . SER B 1 63 ? 9.383 -11.625 -10.727 1 98.5 63 SER B O 1
ATOM 1627 N N . PHE B 1 64 ? 10.867 -13.266 -10.102 1 97.31 64 PHE B N 1
ATOM 1628 C CA . PHE B 1 64 ? 11.164 -12.594 -8.836 1 97.31 64 PHE B CA 1
ATOM 1629 C C . PHE B 1 64 ? 11.883 -11.273 -9.086 1 97.31 64 PHE B C 1
ATOM 1631 O O . PHE B 1 64 ? 11.68 -10.297 -8.352 1 97.31 64 PHE B O 1
ATOM 1638 N N . GLU B 1 65 ? 12.719 -11.227 -10.109 1 96.31 65 GLU B N 1
ATOM 1639 C CA . GLU B 1 65 ? 13.414 -9.992 -10.469 1 96.31 65 GLU B CA 1
ATOM 1640 C C . GLU B 1 65 ? 12.422 -8.891 -10.82 1 96.31 65 GLU B C 1
ATOM 1642 O O . GLU B 1 65 ? 12.602 -7.738 -10.422 1 96.31 65 GLU B O 1
ATOM 1647 N N . GLU B 1 66 ? 11.398 -9.234 -11.539 1 95.69 66 GLU B N 1
ATOM 1648 C CA . GLU B 1 66 ? 10.352 -8.266 -11.867 1 95.69 66 GLU B CA 1
ATOM 1649 C C . GLU B 1 66 ? 9.57 -7.859 -10.625 1 95.69 66 GLU B C 1
ATOM 1651 O O . GLU B 1 66 ? 9.242 -6.684 -10.453 1 95.69 66 GLU B O 1
ATOM 1656 N N . TYR B 1 67 ? 9.312 -8.82 -9.836 1 95.44 67 TYR B N 1
ATOM 1657 C CA . TYR B 1 67 ? 8.531 -8.617 -8.625 1 95.44 67 TYR B CA 1
ATOM 1658 C C . TYR B 1 67 ? 9.211 -7.617 -7.695 1 95.44 67 TYR B C 1
ATOM 1660 O O . TYR B 1 67 ? 8.578 -6.684 -7.203 1 95.44 67 TYR B O 1
ATOM 1668 N N . ILE B 1 68 ? 10.531 -7.711 -7.484 1 91.5 68 ILE B N 1
ATOM 1669 C CA . ILE B 1 68 ? 11.227 -6.941 -6.461 1 91.5 68 ILE B CA 1
ATOM 1670 C C . ILE B 1 68 ? 11.594 -5.566 -7.012 1 91.5 68 ILE B C 1
ATOM 1672 O O . ILE B 1 68 ? 12.078 -4.703 -6.273 1 91.5 68 ILE B O 1
ATOM 1676 N N . LYS B 1 69 ? 11.328 -5.277 -8.297 1 87.81 69 LYS B N 1
ATOM 1677 C CA . LYS B 1 69 ? 11.484 -3.928 -8.836 1 87.81 69 LYS B CA 1
ATOM 1678 C C . LYS B 1 69 ? 10.484 -2.965 -8.195 1 87.81 69 LYS B C 1
ATOM 1680 O O . LYS B 1 69 ? 10.719 -1.756 -8.148 1 87.81 69 LYS B O 1
ATOM 1685 N N . HIS B 1 70 ? 9.43 -3.605 -7.742 1 84.25 70 HIS B N 1
ATOM 1686 C CA . HIS B 1 70 ? 8.352 -2.779 -7.207 1 84.25 70 HIS B CA 1
ATOM 1687 C C . HIS B 1 70 ? 8.172 -3.002 -5.711 1 84.25 70 HIS B C 1
ATOM 1689 O O . HIS B 1 70 ? 7.254 -2.453 -5.098 1 84.25 70 HIS B O 1
ATOM 1695 N N . HIS B 1 71 ? 9.008 -3.812 -5.184 1 87.06 71 HIS B N 1
ATOM 1696 C CA . HIS B 1 71 ? 9.008 -4.125 -3.758 1 87.06 71 HIS B CA 1
ATOM 1697 C C . HIS B 1 71 ? 10.414 -4.004 -3.172 1 87.06 71 HIS B C 1
ATOM 1699 O O . HIS B 1 71 ? 11.398 -4.359 -3.826 1 87.06 71 HIS B O 1
ATOM 1705 N N . HIS B 1 72 ? 10.469 -3.465 -1.995 1 85.19 72 HIS B N 1
ATOM 1706 C CA . HIS B 1 72 ? 11.758 -3.572 -1.314 1 85.19 72 HIS B CA 1
ATOM 1707 C C . HIS B 1 72 ? 12.164 -5.031 -1.145 1 85.19 72 HIS B C 1
ATOM 1709 O O . HIS B 1 72 ? 11.344 -5.875 -0.778 1 85.19 72 HIS B O 1
ATOM 1715 N N . ASP B 1 73 ? 13.391 -5.211 -1.415 1 86.19 73 ASP B N 1
ATOM 1716 C CA . ASP B 1 73 ? 13.914 -6.57 -1.302 1 86.19 73 ASP B CA 1
ATOM 1717 C C . ASP B 1 73 ? 14.148 -6.945 0.159 1 86.19 73 ASP B C 1
ATOM 1719 O O . ASP B 1 73 ? 15.117 -6.488 0.774 1 86.19 73 ASP B O 1
ATOM 1723 N N . ASN B 1 74 ? 13.273 -7.711 0.711 1 83.12 74 ASN B N 1
ATOM 1724 C CA . ASN B 1 74 ? 13.398 -8.219 2.074 1 83.12 74 ASN B CA 1
ATOM 1725 C C . ASN B 1 74 ? 12.828 -9.625 2.209 1 83.12 74 ASN B C 1
ATOM 1727 O O . ASN B 1 74 ? 12.227 -10.148 1.266 1 83.12 74 ASN B O 1
ATOM 1731 N N . THR B 1 75 ? 13.062 -10.227 3.305 1 84.81 75 THR B N 1
ATOM 1732 C CA . THR B 1 75 ? 12.703 -11.625 3.508 1 84.81 75 THR B CA 1
ATOM 1733 C C . THR B 1 75 ? 11.188 -11.812 3.402 1 84.81 75 THR B C 1
ATOM 1735 O O . THR B 1 75 ? 10.727 -12.828 2.879 1 84.81 75 THR B O 1
ATOM 1738 N N . LEU B 1 76 ? 10.43 -10.891 3.893 1 84.44 76 LEU B N 1
ATOM 1739 C CA . LEU B 1 76 ? 8.977 -11.023 3.865 1 84.44 76 LEU B CA 1
ATOM 1740 C C . LEU B 1 76 ? 8.461 -11.023 2.432 1 84.44 76 LEU B C 1
ATOM 1742 O O . LEU B 1 76 ? 7.562 -11.797 2.09 1 84.44 76 LEU B O 1
ATOM 1746 N N . GLN B 1 77 ? 9.047 -10.203 1.628 1 89.62 77 GLN B N 1
ATOM 1747 C CA . GLN B 1 77 ? 8.633 -10.156 0.228 1 89.62 77 GLN B CA 1
ATOM 1748 C C . GLN B 1 77 ? 8.961 -11.469 -0.482 1 89.62 77 GLN B C 1
ATOM 1750 O O . GLN B 1 77 ? 8.203 -11.922 -1.336 1 89.62 77 GLN B O 1
ATOM 1755 N N . HIS B 1 78 ? 10.109 -12.039 -0.101 1 92.06 78 HIS B N 1
ATOM 1756 C CA . HIS B 1 78 ? 10.438 -13.352 -0.65 1 92.06 78 HIS B CA 1
ATOM 1757 C C . HIS B 1 78 ? 9.391 -14.383 -0.277 1 92.06 78 HIS B C 1
ATOM 1759 O O . HIS B 1 78 ? 8.961 -15.172 -1.123 1 92.06 78 HIS B O 1
ATOM 1765 N N . GLU B 1 79 ? 8.984 -14.297 0.97 1 92 79 GLU B N 1
ATOM 1766 C CA . GLU B 1 79 ? 8.008 -15.273 1.449 1 92 79 GLU B CA 1
ATOM 1767 C C . GLU B 1 79 ? 6.641 -15.047 0.81 1 92 79 GLU B C 1
ATOM 1769 O O . GLU B 1 79 ? 5.918 -16 0.521 1 92 79 GLU B O 1
ATOM 1774 N N . ILE B 1 80 ? 6.25 -13.859 0.637 1 93.56 80 ILE B N 1
ATOM 1775 C CA . ILE B 1 80 ? 4.992 -13.547 -0.029 1 93.56 80 ILE B CA 1
ATOM 1776 C C . ILE B 1 80 ? 5.023 -14.062 -1.465 1 93.56 80 ILE B C 1
ATOM 1778 O O . ILE B 1 80 ? 4.082 -14.727 -1.912 1 93.56 80 ILE B O 1
ATOM 1782 N N . PHE B 1 81 ? 6.125 -13.812 -2.158 1 96.69 81 PHE B N 1
ATOM 1783 C CA . PHE B 1 81 ? 6.285 -14.328 -3.514 1 96.69 81 PHE B CA 1
ATOM 1784 C C . PHE B 1 81 ? 6.148 -15.844 -3.541 1 96.69 81 PHE B C 1
ATOM 1786 O O . PHE B 1 81 ? 5.418 -16.391 -4.367 1 96.69 81 PHE B O 1
ATOM 1793 N N . ASN B 1 82 ? 6.809 -16.453 -2.625 1 96.81 82 ASN B N 1
ATOM 1794 C CA . ASN B 1 82 ? 6.793 -17.906 -2.551 1 96.81 82 ASN B CA 1
ATOM 1795 C C . ASN B 1 82 ? 5.395 -18.438 -2.242 1 96.81 82 ASN B C 1
ATOM 1797 O O . ASN B 1 82 ? 5.02 -19.516 -2.709 1 96.81 82 ASN B O 1
ATOM 1801 N N . ASN B 1 83 ? 4.723 -17.719 -1.446 1 96.62 83 ASN B N 1
ATOM 1802 C CA . ASN B 1 83 ? 3.361 -18.125 -1.121 1 96.62 83 ASN B CA 1
ATOM 1803 C C . ASN B 1 83 ? 2.465 -18.125 -2.355 1 96.62 83 ASN B C 1
ATOM 1805 O O . ASN B 1 83 ? 1.604 -18.984 -2.51 1 96.62 83 ASN B O 1
ATOM 1809 N N . PHE B 1 84 ? 2.643 -17.172 -3.25 1 98.12 84 PHE B N 1
ATOM 1810 C CA . PHE B 1 84 ? 1.876 -17.109 -4.488 1 98.12 84 PHE B CA 1
ATOM 1811 C C . PHE B 1 84 ? 2.348 -18.172 -5.473 1 98.12 84 PHE B C 1
ATOM 1813 O O . PHE B 1 84 ? 1.555 -18.688 -6.262 1 98.12 84 PHE B O 1
ATOM 1820 N N . ASP B 1 85 ? 3.666 -18.438 -5.43 1 98.5 85 ASP B N 1
ATOM 1821 C CA . ASP B 1 85 ? 4.273 -19.406 -6.34 1 98.5 85 ASP B CA 1
ATOM 1822 C C . ASP B 1 85 ? 3.996 -20.828 -5.883 1 98.5 85 ASP B C 1
ATOM 1824 O O . ASP B 1 85 ? 4.906 -21.531 -5.441 1 98.5 85 ASP B O 1
ATOM 1828 N N . THR B 1 86 ? 2.855 -21.328 -6.164 1 97.56 86 THR B N 1
ATOM 1829 C CA . THR B 1 86 ? 2.371 -22.578 -5.594 1 97.56 86 THR B CA 1
ATOM 1830 C C . THR B 1 86 ? 3.049 -23.766 -6.258 1 97.56 86 THR B C 1
ATOM 1832 O O . THR B 1 86 ? 3.189 -24.828 -5.641 1 97.56 86 THR B O 1
ATOM 1835 N N . ASN B 1 87 ? 3.467 -23.609 -7.504 1 98.12 87 ASN B N 1
ATOM 1836 C CA . ASN B 1 87 ? 4.129 -24.734 -8.148 1 98.12 87 ASN B CA 1
ATOM 1837 C C . ASN B 1 87 ? 5.645 -24.656 -7.996 1 98.12 87 ASN B C 1
ATOM 1839 O O . ASN B 1 87 ? 6.375 -25.484 -8.539 1 98.12 87 ASN B O 1
ATOM 1843 N N . HIS B 1 88 ? 6.172 -23.625 -7.43 1 97.75 88 HIS B N 1
ATOM 1844 C CA . HIS B 1 88 ? 7.551 -23.438 -7 1 97.75 88 HIS B CA 1
ATOM 1845 C C . HIS B 1 88 ? 8.508 -23.453 -8.188 1 97.75 88 HIS B C 1
ATOM 1847 O O . HIS B 1 88 ? 9.602 -24 -8.109 1 97.75 88 HIS B O 1
ATOM 1853 N N . ASP B 1 89 ? 8.109 -22.859 -9.281 1 98.31 89 ASP B N 1
ATOM 1854 C CA . ASP B 1 89 ? 8.992 -22.812 -10.445 1 98.31 89 ASP B CA 1
ATOM 1855 C C . ASP B 1 89 ? 9.695 -21.453 -10.539 1 98.31 89 ASP B C 1
ATOM 1857 O O . ASP B 1 89 ? 10.391 -21.172 -11.516 1 98.31 89 ASP B O 1
ATOM 1861 N N . GLY B 1 90 ? 9.414 -20.578 -9.648 1 98.06 90 GLY B N 1
ATOM 1862 C CA . GLY B 1 90 ? 10.094 -19.297 -9.578 1 98.06 90 GLY B CA 1
ATOM 1863 C C . GLY B 1 90 ? 9.438 -18.219 -10.43 1 98.06 90 GLY B C 1
ATOM 1864 O O . GLY B 1 90 ? 9.969 -17.125 -10.57 1 98.06 90 GLY B O 1
ATOM 1865 N N . LEU B 1 91 ? 8.305 -18.594 -11.023 1 98.62 91 LEU B N 1
ATOM 1866 C CA . LEU B 1 91 ? 7.512 -17.656 -11.82 1 98.62 91 LEU B CA 1
ATOM 1867 C C . LEU B 1 91 ? 6.078 -17.594 -11.312 1 98.62 91 LEU B C 1
ATOM 1869 O O . LEU B 1 91 ? 5.516 -18.594 -10.875 1 98.62 91 LEU B O 1
ATOM 1873 N N . LEU B 1 92 ? 5.508 -16.344 -11.281 1 98.75 92 LEU B N 1
ATOM 1874 C CA . LEU B 1 92 ? 4.082 -16.203 -11 1 98.75 92 LEU B CA 1
ATOM 1875 C C . LEU B 1 92 ? 3.273 -16.172 -12.297 1 98.75 92 LEU B C 1
ATOM 1877 O O . LEU B 1 92 ? 3.496 -15.305 -13.148 1 98.75 92 LEU B O 1
ATOM 1881 N N . GLN B 1 93 ? 2.436 -17.109 -12.438 1 98.62 93 GLN B N 1
ATOM 1882 C CA . GLN B 1 93 ? 1.458 -17.109 -13.516 1 98.62 93 GLN B CA 1
ATOM 1883 C C . GLN B 1 93 ? 0.156 -16.438 -13.078 1 98.62 93 GLN B C 1
ATOM 1885 O O . GLN B 1 93 ? -0.057 -16.203 -11.891 1 98.62 93 GLN B O 1
ATOM 1890 N N . THR B 1 94 ? -0.691 -16.141 -14.102 1 98.62 94 THR B N 1
ATOM 1891 C CA . THR B 1 94 ? -1.978 -15.516 -13.797 1 98.62 94 THR B CA 1
ATOM 1892 C C . THR B 1 94 ? -2.824 -16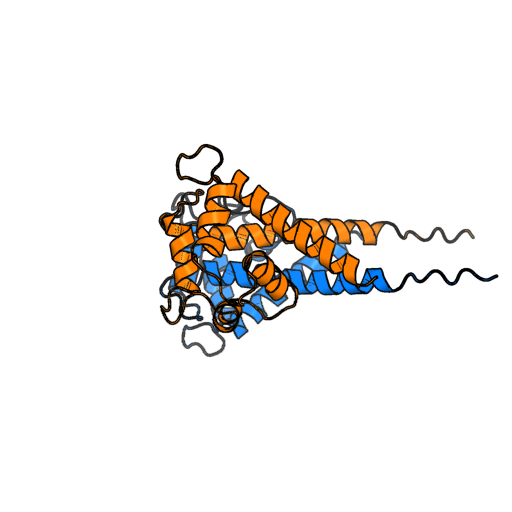.422 -12.914 1 98.62 94 THR B C 1
ATOM 1894 O O . THR B 1 94 ? -3.562 -15.953 -12.047 1 98.62 94 THR B O 1
ATOM 1897 N N . SER B 1 95 ? -2.717 -17.703 -13.109 1 98.56 95 SER B N 1
ATOM 1898 C CA . SER B 1 95 ? -3.471 -18.656 -12.297 1 98.56 95 SER B CA 1
ATOM 1899 C C . SER B 1 95 ? -3.084 -18.562 -10.828 1 98.56 95 SER B C 1
ATOM 1901 O O . SER B 1 95 ? -3.928 -18.734 -9.945 1 98.56 95 SER B O 1
ATOM 1903 N N . GLU B 1 96 ? -1.798 -18.25 -10.531 1 98.75 96 GLU B N 1
ATOM 1904 C CA . GLU B 1 96 ? -1.27 -18.219 -9.164 1 98.75 96 GLU B CA 1
ATOM 1905 C C . GLU B 1 96 ? -1.518 -16.875 -8.508 1 98.75 96 GLU B C 1
ATOM 1907 O O . GLU B 1 96 ? -1.902 -16.812 -7.34 1 98.75 96 GLU B O 1
ATOM 1912 N N . TYR B 1 97 ? -1.37 -15.797 -9.297 1 98.62 97 TYR B N 1
ATOM 1913 C CA . TYR B 1 97 ? -1.379 -14.453 -8.719 1 98.62 97 TYR B CA 1
ATOM 1914 C C . TYR B 1 97 ? -2.766 -13.836 -8.812 1 98.62 97 TYR B C 1
ATOM 1916 O O . TYR B 1 97 ? -3.121 -12.977 -8 1 98.62 97 TYR B O 1
ATOM 1924 N N . VAL B 1 98 ? -3.594 -14.258 -9.805 1 98.56 98 VAL B N 1
ATOM 1925 C CA . VAL B 1 98 ? -4.871 -13.594 -10.055 1 98.56 98 VAL B CA 1
ATOM 1926 C C . VAL B 1 98 ? -6.016 -14.57 -9.82 1 98.56 98 VAL B C 1
ATOM 1928 O O . VAL B 1 98 ? -6.793 -14.406 -8.875 1 98.56 98 VAL B O 1
ATOM 1931 N N . ASP B 1 99 ? -6.012 -15.68 -10.531 1 98.06 99 ASP B N 1
ATOM 1932 C CA . ASP B 1 99 ? -7.156 -16.578 -10.523 1 98.06 99 ASP B CA 1
ATOM 1933 C C . ASP B 1 99 ? -7.402 -17.156 -9.133 1 98.06 99 ASP B C 1
ATOM 1935 O O . ASP B 1 99 ? -8.508 -17.031 -8.594 1 98.06 99 ASP B O 1
ATOM 1939 N N . ALA B 1 100 ? -6.422 -17.75 -8.539 1 97.94 100 ALA B N 1
ATOM 1940 C CA . ALA B 1 100 ? -6.586 -18.453 -7.266 1 97.94 100 ALA B CA 1
ATOM 1941 C C . ALA B 1 100 ? -6.992 -17.484 -6.156 1 97.94 100 ALA B C 1
ATOM 1943 O O . ALA B 1 100 ? -8 -17.703 -5.477 1 97.94 100 ALA B O 1
ATOM 1944 N N . PRO B 1 101 ? -6.27 -16.375 -5.961 1 98.44 101 PRO B N 1
ATOM 1945 C CA . PRO B 1 101 ? -6.699 -15.461 -4.898 1 98.44 101 PRO B CA 1
ATOM 1946 C C . PRO B 1 101 ? -8.086 -14.867 -5.156 1 98.44 101 PRO B C 1
ATOM 1948 O O . PRO B 1 101 ? -8.883 -14.734 -4.23 1 98.44 101 PRO B O 1
ATOM 1951 N N . PHE B 1 102 ? -8.367 -14.508 -6.391 1 98.56 102 PHE B N 1
ATOM 1952 C CA . PHE B 1 102 ? -9.656 -13.906 -6.703 1 98.56 102 PHE B CA 1
ATOM 1953 C C . PHE B 1 102 ? -10.797 -14.875 -6.375 1 98.56 102 PHE B C 1
ATOM 1955 O O . PHE B 1 102 ? -11.789 -14.477 -5.762 1 98.56 102 PHE B O 1
ATOM 1962 N N . MET B 1 103 ? -10.617 -16.078 -6.805 1 97.25 103 MET B N 1
ATOM 1963 C CA . MET B 1 103 ? -11.625 -17.109 -6.527 1 97.25 103 MET B CA 1
ATOM 1964 C C . MET B 1 103 ? -11.781 -17.312 -5.027 1 97.25 103 MET B C 1
ATOM 1966 O O . MET B 1 103 ? -12.906 -17.469 -4.531 1 97.25 103 MET B O 1
ATOM 1970 N N . ALA B 1 104 ? -10.711 -17.328 -4.293 1 97.62 104 ALA B N 1
ATOM 1971 C CA . ALA B 1 104 ? -10.734 -17.516 -2.846 1 97.62 104 ALA B CA 1
ATOM 1972 C C . ALA B 1 104 ? -11.477 -16.391 -2.145 1 97.62 104 ALA B C 1
ATOM 1974 O O . ALA B 1 104 ? -12.094 -16.594 -1.098 1 97.62 104 ALA B O 1
ATOM 1975 N N . MET B 1 105 ? -11.445 -15.211 -2.707 1 98.19 105 MET B N 1
ATOM 1976 C CA . MET B 1 105 ? -12.047 -14.047 -2.068 1 98.19 105 MET B CA 1
ATOM 1977 C C . MET B 1 105 ? -13.492 -13.875 -2.514 1 98.19 105 MET B C 1
ATOM 1979 O O . MET B 1 105 ? -14.312 -13.32 -1.776 1 98.19 105 MET B O 1
ATOM 1983 N N . ASP B 1 106 ? -13.727 -14.219 -3.748 1 97.12 106 ASP B N 1
ATOM 1984 C CA . ASP B 1 106 ? -15.062 -14.047 -4.305 1 97.12 106 ASP B CA 1
ATOM 1985 C C . ASP B 1 106 ? -15.984 -15.195 -3.885 1 97.12 106 ASP B C 1
ATOM 1987 O O . ASP B 1 106 ? -16.391 -16 -4.719 1 97.12 106 ASP B O 1
ATOM 1991 N N . HIS B 1 107 ? -16.5 -15.102 -2.725 1 92.38 107 HIS B N 1
ATOM 1992 C CA . HIS B 1 107 ? -17.234 -16.203 -2.104 1 92.38 107 HIS B CA 1
ATOM 1993 C C . HIS B 1 107 ? -18.609 -16.391 -2.742 1 92.38 107 HIS B C 1
ATOM 1995 O O . HIS B 1 107 ? -19.125 -17.5 -2.824 1 92.38 107 HIS B O 1
ATOM 2001 N N . ASN B 1 108 ? -19.156 -15.297 -3.188 1 93.12 108 ASN B N 1
ATOM 2002 C CA . ASN B 1 108 ? -20.531 -15.422 -3.693 1 93.12 108 ASN B CA 1
ATOM 2003 C C . ASN B 1 108 ? -20.547 -15.562 -5.211 1 93.12 108 ASN B C 1
ATOM 2005 O O . ASN B 1 108 ? -21.625 -15.617 -5.82 1 93.12 108 ASN B O 1
ATOM 2009 N N . GLY B 1 109 ? -19.469 -15.422 -5.902 1 92.44 109 GLY B N 1
ATOM 2010 C CA . GLY B 1 109 ? -19.328 -15.688 -7.324 1 92.44 109 GLY B CA 1
ATOM 2011 C C . GLY B 1 109 ? -19.844 -14.562 -8.195 1 92.44 109 GLY B C 1
ATOM 2012 O O . GLY B 1 109 ? -20.203 -14.781 -9.359 1 92.44 109 GLY B O 1
ATOM 2013 N N . ASP B 1 110 ? -20 -13.305 -7.676 1 94.31 110 ASP B N 1
ATOM 2014 C CA . ASP B 1 110 ? -20.547 -12.195 -8.453 1 94.31 110 ASP B CA 1
ATOM 2015 C C . ASP B 1 110 ? -19.438 -11.43 -9.164 1 94.31 110 ASP B C 1
ATOM 2017 O O . ASP B 1 110 ? -19.688 -10.367 -9.75 1 94.31 110 ASP B O 1
ATOM 2021 N N . HIS B 1 111 ? -18.25 -11.891 -8.961 1 94.56 111 HIS B N 1
ATOM 2022 C CA . HIS B 1 111 ? -17.062 -11.375 -9.641 1 94.56 111 HIS B CA 1
ATOM 2023 C C . HIS B 1 111 ? -16.656 -10.008 -9.078 1 94.56 111 HIS B C 1
ATOM 2025 O O . HIS B 1 111 ? -16.094 -9.188 -9.797 1 94.56 111 HIS B O 1
ATOM 2031 N N . VAL B 1 112 ? -17.172 -9.781 -7.992 1 95.56 112 VAL B N 1
ATOM 2032 C CA . VAL B 1 112 ? -16.766 -8.586 -7.258 1 95.56 112 VAL B CA 1
ATOM 2033 C C . VAL B 1 112 ? -16.281 -8.969 -5.863 1 95.56 112 VAL B C 1
ATOM 2035 O O . VAL B 1 112 ? -16.938 -9.734 -5.16 1 95.56 112 VAL B O 1
ATOM 2038 N N . VAL B 1 113 ? -15.094 -8.57 -5.523 1 97.88 113 VAL B N 1
ATOM 2039 C CA . VAL B 1 113 ? -14.531 -8.82 -4.203 1 97.88 113 VAL B CA 1
ATOM 2040 C C . VAL B 1 113 ? -14.734 -7.594 -3.314 1 97.88 113 VAL B C 1
ATOM 2042 O O . VAL B 1 113 ? -14.344 -6.48 -3.684 1 97.88 113 VAL B O 1
ATOM 2045 N N . SER B 1 114 ? -15.375 -7.824 -2.186 1 95.69 114 SER B N 1
ATOM 2046 C CA . SER B 1 114 ? -15.578 -6.73 -1.241 1 95.69 114 SER B CA 1
ATOM 2047 C C . SER B 1 114 ? -14.281 -6.387 -0.509 1 95.69 114 SER B C 1
ATOM 2049 O O . SER B 1 114 ? -13.367 -7.211 -0.442 1 95.69 114 SER B O 1
ATOM 2051 N N . ARG B 1 115 ? -14.281 -5.23 0.061 1 93.69 115 ARG B N 1
ATOM 2052 C CA . ARG B 1 115 ? -13.148 -4.812 0.881 1 93.69 115 ARG B CA 1
ATOM 2053 C C . ARG B 1 115 ? -12.945 -5.766 2.055 1 93.69 115 ARG B C 1
ATOM 2055 O O . ARG B 1 115 ? -11.812 -6.105 2.393 1 93.69 115 ARG B O 1
ATOM 2062 N N . THR B 1 116 ? -14 -6.172 2.717 1 94.19 116 THR B N 1
ATOM 2063 C CA . THR B 1 116 ? -13.93 -7.078 3.855 1 94.19 116 THR B CA 1
ATOM 2064 C C . THR B 1 116 ? -13.289 -8.406 3.457 1 94.19 116 THR B C 1
ATOM 2066 O O . THR B 1 116 ? -12.43 -8.922 4.176 1 94.19 116 THR B O 1
ATOM 2069 N N . ASP B 1 117 ? -13.656 -8.914 2.328 1 97.25 117 ASP B N 1
ATOM 2070 C CA . ASP B 1 117 ? -13.094 -10.18 1.859 1 97.25 117 ASP B CA 1
ATOM 2071 C C . ASP B 1 117 ? -11.617 -10.039 1.525 1 97.25 117 ASP B C 1
ATOM 2073 O O . ASP B 1 117 ? -10.82 -10.93 1.823 1 97.25 117 ASP B O 1
ATOM 2077 N N . TYR B 1 118 ? -11.344 -8.953 0.887 1 97.19 118 TYR B N 1
ATOM 2078 C CA . TYR B 1 118 ? -9.945 -8.664 0.579 1 97.19 118 TYR B CA 1
ATOM 2079 C C . TYR B 1 118 ? -9.102 -8.617 1.848 1 97.19 118 TYR B C 1
ATOM 2081 O O . TYR B 1 118 ? -8.062 -9.273 1.933 1 97.19 118 TYR B O 1
ATOM 2089 N N . ASP B 1 119 ? -9.586 -7.887 2.811 1 94.19 119 ASP B N 1
ATOM 2090 C CA . ASP B 1 119 ? -8.867 -7.746 4.074 1 94.19 119 ASP B CA 1
ATOM 2091 C C . ASP B 1 119 ? -8.688 -9.094 4.758 1 94.19 119 ASP B C 1
ATOM 2093 O O . ASP B 1 119 ? -7.602 -9.398 5.262 1 94.19 119 ASP B O 1
ATOM 2097 N N . HIS B 1 120 ? -9.711 -9.82 4.793 1 95.44 120 HIS B N 1
ATOM 2098 C CA . HIS B 1 120 ? -9.672 -11.125 5.441 1 95.44 120 HIS B CA 1
ATOM 2099 C C . HIS B 1 120 ? -8.633 -12.031 4.785 1 95.44 120 HIS B C 1
ATOM 2101 O O . HIS B 1 120 ? -7.809 -12.641 5.473 1 95.44 120 HIS B O 1
ATOM 2107 N N . TYR B 1 121 ? -8.641 -12.109 3.504 1 97.19 121 TYR B N 1
ATOM 2108 C CA . TYR B 1 121 ? -7.766 -13.016 2.762 1 97.19 121 TYR B CA 1
ATOM 2109 C C . TYR B 1 121 ? -6.301 -12.633 2.963 1 97.19 121 TYR B C 1
ATOM 2111 O O . TYR B 1 121 ? -5.492 -13.469 3.375 1 97.19 121 TYR B O 1
ATOM 2119 N N . TYR B 1 122 ? -5.965 -11.383 2.766 1 95.12 122 TYR B N 1
ATOM 2120 C CA . TYR B 1 122 ? -4.559 -10.992 2.742 1 95.12 122 TYR B CA 1
ATOM 2121 C C . TYR B 1 122 ? -4.012 -10.836 4.156 1 95.12 122 TYR B C 1
ATOM 2123 O O . TYR B 1 122 ? -2.83 -11.086 4.402 1 95.12 122 TYR B O 1
ATOM 2131 N N . THR B 1 123 ? -4.863 -10.414 5.09 1 92.88 123 THR B N 1
ATOM 2132 C CA . THR B 1 123 ? -4.414 -10.391 6.477 1 92.88 123 THR B CA 1
ATOM 2133 C C . THR B 1 123 ? -4.066 -11.797 6.957 1 92.88 123 THR B C 1
ATOM 2135 O O . THR B 1 123 ? -3.012 -12.008 7.559 1 92.88 123 THR B O 1
ATOM 2138 N N . ASN B 1 124 ? -4.918 -12.766 6.688 1 94.5 124 ASN B N 1
ATOM 2139 C CA . ASN B 1 124 ? -4.664 -14.148 7.074 1 94.5 124 ASN B CA 1
ATOM 2140 C C . ASN B 1 124 ? -3.422 -14.703 6.383 1 94.5 124 ASN B C 1
ATOM 2142 O O . ASN B 1 124 ? -2.641 -15.43 6.996 1 94.5 124 ASN B O 1
ATOM 2146 N N . MET B 1 125 ? -3.309 -14.375 5.152 1 94.06 125 MET B N 1
ATOM 2147 C CA . MET B 1 125 ? -2.143 -14.836 4.398 1 94.06 125 MET B CA 1
ATOM 2148 C C . MET B 1 125 ? -0.853 -14.32 5.031 1 94.06 125 MET B C 1
ATOM 2150 O O . MET B 1 125 ? 0.079 -15.094 5.262 1 94.06 125 MET B O 1
ATOM 2154 N N . ILE B 1 126 ? -0.745 -13.102 5.301 1 89.94 126 ILE B N 1
ATOM 2155 C CA . ILE B 1 126 ? 0.456 -12.477 5.84 1 89.94 126 ILE B CA 1
ATOM 2156 C C . ILE B 1 126 ? 0.72 -13.008 7.25 1 89.94 126 ILE B C 1
ATOM 2158 O O . ILE B 1 126 ? 1.866 -13.281 7.613 1 89.94 126 ILE B O 1
ATOM 2162 N N . HIS B 1 127 ? -0.356 -13.055 8.008 1 87.25 127 HIS B N 1
ATOM 2163 C CA . HIS B 1 127 ? -0.221 -13.609 9.352 1 87.25 127 HIS B CA 1
ATOM 2164 C C . HIS B 1 127 ? 0.377 -15.016 9.312 1 87.25 127 HIS B C 1
ATOM 2166 O O . HIS B 1 127 ? 1.245 -15.344 10.117 1 87.25 127 HIS B O 1
ATOM 2172 N N . HIS B 1 128 ? -0.132 -15.852 8.43 1 89.38 128 HIS B N 1
ATOM 2173 C CA . HIS B 1 128 ? 0.382 -17.203 8.281 1 89.38 128 HIS B CA 1
ATOM 2174 C C . HIS B 1 128 ? 1.859 -17.203 7.902 1 89.38 128 HIS B C 1
ATOM 2176 O O . HIS B 1 128 ? 2.65 -17.969 8.453 1 89.38 128 HIS B O 1
ATOM 2182 N N . ILE B 1 129 ? 2.238 -16.344 7.051 1 88.31 129 ILE B N 1
ATOM 2183 C CA . ILE B 1 129 ? 3.617 -16.25 6.582 1 88.31 129 ILE B CA 1
ATOM 2184 C C . ILE B 1 129 ? 4.527 -15.852 7.742 1 88.31 129 ILE B C 1
ATOM 2186 O O . ILE B 1 129 ? 5.59 -16.453 7.938 1 88.31 129 ILE B O 1
ATOM 2190 N N . ILE B 1 130 ? 4.129 -14.867 8.477 1 80.5 130 ILE B N 1
ATOM 2191 C CA . ILE B 1 130 ? 4.93 -14.359 9.586 1 80.5 130 ILE B CA 1
ATOM 2192 C C . ILE B 1 130 ? 5.086 -15.453 10.648 1 80.5 130 ILE B C 1
ATOM 2194 O O . ILE B 1 130 ? 6.18 -15.656 11.18 1 80.5 130 ILE B O 1
ATOM 2198 N N . GLN B 1 131 ? 4.004 -16.094 10.969 1 79.62 131 GLN B N 1
ATOM 2199 C CA . GLN B 1 131 ? 4.035 -17.125 11.992 1 79.62 131 GLN B CA 1
ATOM 2200 C C . GLN B 1 131 ? 4.961 -18.266 11.594 1 79.62 131 GLN B C 1
ATOM 2202 O O . GLN B 1 131 ? 5.641 -18.844 12.445 1 79.62 131 GLN B O 1
ATOM 2207 N N . ASN B 1 132 ? 4.98 -18.594 10.406 1 78.06 132 ASN B N 1
ATOM 2208 C CA . ASN B 1 132 ? 5.82 -19.688 9.945 1 78.06 132 ASN B CA 1
ATOM 2209 C C . ASN B 1 132 ? 7.285 -19.266 9.836 1 78.06 132 ASN B C 1
ATOM 2211 O O . ASN B 1 132 ? 8.18 -20.125 9.781 1 78.06 132 ASN B O 1
ATOM 2215 N N . GLN B 1 133 ? 7.52 -18.062 9.594 1 65.06 133 GLN B N 1
ATOM 2216 C CA . GLN B 1 133 ? 8.898 -17.578 9.617 1 65.06 133 GLN B CA 1
ATOM 2217 C C . GLN B 1 133 ? 9.469 -17.625 11.031 1 65.06 133 GLN B C 1
ATOM 2219 O O . GLN B 1 133 ? 10.68 -17.812 11.219 1 65.06 133 GLN B O 1
ATOM 2224 N N . HIS B 1 134 ? 8.734 -17.188 12.008 1 53.38 134 HIS B N 1
ATOM 2225 C CA . HIS B 1 134 ? 9.195 -17.281 13.383 1 53.38 134 HIS B CA 1
ATOM 2226 C C . HIS B 1 134 ? 9.43 -18.734 13.781 1 53.38 134 HIS B C 1
ATOM 2228 O O . HIS B 1 134 ? 10.211 -19.016 14.695 1 53.38 134 HIS B O 1
ATOM 2234 N N . GLY B 1 135 ? 8.664 -19.656 13.359 1 43.22 135 GLY B N 1
ATOM 2235 C CA . GLY B 1 135 ? 8.93 -21.031 13.727 1 43.22 135 GLY B CA 1
ATOM 2236 C C . GLY B 1 135 ? 10.234 -21.562 13.164 1 43.22 135 GLY B C 1
ATOM 2237 O O . GLY B 1 135 ? 10.695 -22.641 13.547 1 43.22 135 GLY B O 1
ATOM 2238 N N . HIS B 1 136 ? 10.656 -21.156 12.062 1 37.88 136 HIS B N 1
ATOM 2239 C CA . HIS B 1 136 ? 11.836 -21.859 11.562 1 37.88 136 HIS B CA 1
ATOM 2240 C C . HIS B 1 136 ? 13.094 -21.406 12.305 1 37.88 136 HIS B C 1
ATOM 2242 O O . HIS B 1 136 ? 14.211 -21.75 11.906 1 37.88 136 HIS B O 1
ATOM 2248 N N . THR B 1 137 ? 13.008 -20.453 13.047 1 34.59 137 THR B N 1
ATOM 2249 C CA . THR B 1 137 ? 14.242 -20.312 13.812 1 34.59 137 THR B CA 1
ATOM 2250 C C . THR B 1 137 ? 14.367 -21.422 14.852 1 34.59 137 THR B C 1
ATOM 2252 O O . THR B 1 137 ? 15.289 -21.422 15.664 1 34.59 137 THR B O 1
ATOM 2255 N N . GLY B 1 138 ? 13.461 -22.359 15.07 1 27.73 138 GLY B N 1
ATOM 2256 C CA . GLY B 1 138 ? 13.867 -23.422 15.984 1 27.73 138 GLY B CA 1
ATOM 2257 C C . GLY B 1 138 ? 14.883 -24.375 15.375 1 27.73 138 GLY B C 1
ATOM 2258 O O . GLY B 1 138 ? 14.922 -24.547 14.156 1 27.73 138 GLY B O 1
#

Sequence (276 aa):
MKYTILFVAISLVYSQLHHHDIALLVDGTFKFVDRNPTDGTLQYDELMGAFHYLDADGSGTVSFEEYIKHHHDNTLQHEIFNNFDTNHDGLLQTSEYVDAPFMAMDHNGDHVVSRTDYDHYYTNMIHHIIQNQHGHTGMKYTILFVAISLVYSQLHHHDIALLVDGTFKFVDRNPTDGTLQYDELMGAFHYLDADGSGTVSFEEYIKHHHDNTLQHEIFNNFDTNHDGLLQTSEYVDAPFMAMDHNGDHVVSRTDYDHYYTNMIHHIIQNQHGHTG

Solvent-accessible surface area (backbone atoms only — not comparable to full-atom values): 15490 Å² total; per-residue (Å²): 136,84,83,78,79,83,71,63,68,65,58,56,56,52,52,50,49,53,58,52,40,49,54,48,32,50,32,21,48,46,52,42,36,27,62,86,61,70,72,68,41,42,40,65,67,31,48,46,48,50,49,52,63,37,20,74,83,69,75,70,41,28,40,60,72,43,48,44,74,67,32,71,88,46,72,66,52,53,49,53,51,50,64,41,23,77,85,68,76,64,46,37,38,57,62,42,69,34,49,49,54,48,57,72,39,24,78,84,68,78,65,51,25,48,54,68,37,50,49,53,52,53,50,50,51,51,50,53,52,53,54,55,57,65,55,63,73,107,139,87,83,77,79,83,69,64,68,64,58,55,57,53,52,49,49,52,57,52,40,48,54,49,34,52,32,20,48,45,51,42,36,26,63,85,63,71,74,70,41,41,41,66,67,31,48,46,48,49,49,52,63,36,20,75,82,68,75,71,42,29,40,61,74,43,48,44,75,68,32,72,87,46,72,65,52,52,49,53,52,51,65,40,25,77,82,68,76,66,47,35,39,55,61,42,68,33,50,48,54,48,55,71,40,24,78,82,68,77,64,52,26,46,52,69,38,50,49,53,53,54,51,50,50,51,52,54,53,52,54,54,56,63,56,62,73,108

InterPro domains:
  IPR002048 EF-hand domain [PF13499] (45-99)
  IPR002048 EF-hand domain [PS50222] (42-77)
  IPR002048 EF-hand domain [PS50222] (79-107)
  IPR002048 EF-hand domain [cd00051] (46-100)
  IPR011992 EF-hand domain pair [SSF47473] (29-129)
  IPR018247 EF-Hand 1, calcium-binding site [PS00018] (55-67)
  IPR018247 EF-Hand 1, calcium-binding site [PS00018] (85-97)

pLDDT: mean 83.08, std 21.7, range [27.73, 98.75]